Protein AF-0000000073469145 (afdb_homodimer)

Nearest PDB structures (foldseek):
  6bkv-assembly1_A  TM=9.580E-01  e=9.116E-11  Helicobacter pylori
  2puk-assembly2_G  TM=9.687E-01  e=1.347E-09  Spinacia oleracea
  2o7k-assembly1_A  TM=9.187E-01  e=6.540E-10  Staphylococcus aureus
  3tco-assembly3_C  TM=9.454E-01  e=8.505E-10  Saccharolobus solfataricus
  2voc-assembly1_B  TM=9.232E-01  e=1.261E-09  Bacillus subtilis subsp. subtilis str. 168

Sequence (204 aa):
MGSYISVLLPVLIMTKPVLYDFFATWCGPCRIQSPIVHDLAKKMEGLVDVQMVDVDEHGDLANKYSISVVPTLIIEKDGKVIQRLEGVTDAATLESLLKALIMGSYISVLLPVLIMTKPVLYDFFATWCGPCRIQSPIVHDLAKKMEGLVDVQMVDVDEHGDLANKYSISVVPTLIIEKDGKVIQRLEGVTDAATLESLLKALI

Secondary structure (DSSP, 8-state):
--------------PPPEEEEEE-TT-HHHHHHHHHHHHHHHHTTTT-EEEEEETTT-HHHHHHTT--SSSEEEEEETTEEEEEEES---HHHHHHHHHTT-/--------------PPPEEEEEE-TT-HHHHHHHHHHHHHHHHTTTT-EEEEEETTT-HHHHHHTT--SSSEEEEEETTEEEEEEES---HHHHHHHHHTT-

Solvent-accessible surface area (backbone atoms only — not comparable to full-atom values): 11770 Å² total; per-residue (Å²): 134,81,78,73,77,73,74,72,65,74,71,73,75,75,71,58,33,33,39,36,40,36,29,45,96,86,37,70,63,18,65,60,34,51,57,45,51,52,53,46,39,63,76,34,58,91,54,43,46,67,42,81,38,44,41,88,81,36,49,67,62,32,54,73,68,64,62,84,62,71,29,27,37,38,34,30,46,88,92,35,80,54,35,38,36,38,39,78,66,56,59,68,48,52,47,54,60,52,54,74,68,100,134,80,78,74,76,74,74,72,64,75,71,72,76,77,70,57,33,33,40,36,41,36,29,46,95,87,36,70,63,20,66,59,34,51,58,46,52,52,52,46,38,64,74,36,58,90,52,44,46,67,42,81,38,45,42,88,80,37,49,67,61,32,55,74,69,63,62,86,62,70,28,26,36,39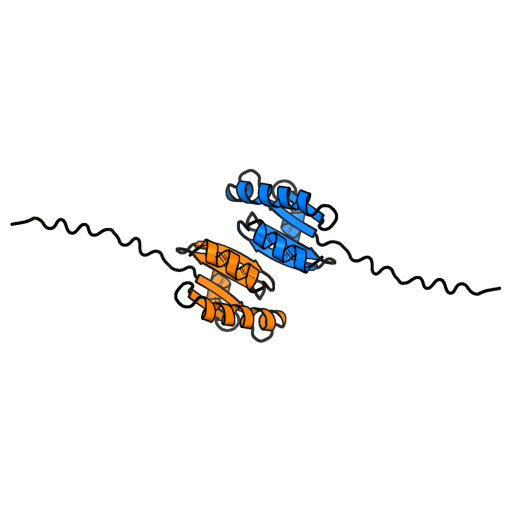,34,30,46,87,91,35,80,56,36,37,35,37,39,80,66,55,60,68,49,52,47,54,61,52,55,74,67,100

Radius of gyration: 21.44 Å; Cα contacts (8 Å, |Δi|>4): 309; chains: 2; bounding box: 91×56×54 Å

pLDDT: mean 90.75, std 16.78, range [40.28, 98.94]

Organism: Methanocorpusculum labreanum (strain ATCC 43576 / DSM 4855 / Z) (NCBI:txid410358)

Structure (mmCIF, N/CA/C/O backbone):
data_AF-0000000073469145-model_v1
#
loop_
_entity.id
_entity.type
_entity.pdbx_description
1 polymer 'Thioredoxin domain'
#
loop_
_atom_site.group_PDB
_atom_site.id
_atom_site.type_symbol
_atom_site.label_atom_id
_atom_site.label_alt_id
_atom_site.label_comp_id
_atom_site.label_asym_id
_atom_site.label_entity_id
_atom_site.label_seq_id
_atom_site.pdbx_PDB_ins_code
_atom_site.Cartn_x
_atom_site.Cartn_y
_atom_site.Cartn_z
_atom_site.occupancy
_atom_site.B_iso_or_equiv
_atom_site.auth_seq_id
_atom_site.auth_comp_id
_atom_site.auth_asym_id
_atom_site.auth_atom_id
_atom_site.pdbx_PDB_model_num
ATOM 1 N N . MET A 1 1 ? -48.781 33.969 5.512 1 43.09 1 MET A N 1
ATOM 2 C CA . MET A 1 1 ? -47.75 33.375 6.375 1 43.09 1 MET A CA 1
ATOM 3 C C . MET A 1 1 ? -47.094 32.219 5.699 1 43.09 1 MET A C 1
ATOM 5 O O . MET A 1 1 ? -47.688 31.141 5.551 1 43.09 1 MET A O 1
ATOM 9 N N . GLY A 1 2 ? -46.406 32.406 4.523 1 46.34 2 GLY A N 1
ATOM 10 C CA . GLY A 1 2 ? -45.75 31.391 3.689 1 46.34 2 GLY A CA 1
ATOM 11 C C . GLY A 1 2 ? -44.719 30.578 4.438 1 46.34 2 GLY A C 1
ATOM 12 O O . GLY A 1 2 ? -43.812 31.125 5.066 1 46.34 2 GLY A O 1
ATOM 13 N N . SER A 1 3 ? -45.094 29.422 4.98 1 46.81 3 SER A N 1
ATOM 14 C CA . SER A 1 3 ? -44.188 28.438 5.586 1 46.81 3 SER A CA 1
ATOM 15 C C . SER A 1 3 ? -43 28.172 4.703 1 46.81 3 SER A C 1
ATOM 17 O O . SER A 1 3 ? -43.125 27.75 3.557 1 46.81 3 SER A O 1
ATOM 19 N N . TYR A 1 4 ? -41.969 29.094 4.656 1 40.28 4 TYR A N 1
ATOM 20 C CA . TYR A 1 4 ? -40.656 28.75 4.082 1 40.28 4 TYR A CA 1
ATOM 21 C C . TYR A 1 4 ? -40.188 27.391 4.59 1 40.28 4 TYR A C 1
ATOM 23 O O . TYR A 1 4 ? -40.125 27.172 5.801 1 40.28 4 TYR A O 1
ATOM 31 N N . ILE A 1 5 ? -40.719 26.297 4.066 1 50.06 5 ILE A N 1
ATOM 32 C CA . ILE A 1 5 ? -40.094 25 4.289 1 50.06 5 ILE A CA 1
ATOM 33 C C . ILE A 1 5 ? -38.562 25.109 4.102 1 50.06 5 ILE A C 1
ATOM 35 O O . ILE A 1 5 ? -38.094 25.391 3 1 50.06 5 ILE A O 1
ATOM 39 N N . SER A 1 6 ? -37.844 25.766 4.961 1 48.34 6 SER A N 1
ATOM 40 C CA . SER A 1 6 ? -36.375 25.641 5.031 1 48.34 6 SER A CA 1
ATOM 41 C C . SER A 1 6 ? -35.938 24.188 4.898 1 48.34 6 SER A C 1
ATOM 43 O O . SER A 1 6 ? -36.219 23.359 5.777 1 48.34 6 SER A O 1
ATOM 45 N N . VAL A 1 7 ? -36.125 23.609 3.859 1 49.88 7 VAL A N 1
ATOM 46 C CA . VAL A 1 7 ? -35.469 22.312 3.604 1 49.88 7 VAL A CA 1
ATOM 47 C C . VAL A 1 7 ? -34 22.391 3.977 1 49.88 7 VAL A C 1
ATOM 49 O O . VAL A 1 7 ? -33.188 23 3.268 1 49.88 7 VAL A O 1
ATOM 52 N N . LEU A 1 8 ? -33.688 22.453 5.18 1 48.16 8 LEU A N 1
ATOM 53 C CA . LEU A 1 8 ? -32.312 22.172 5.648 1 48.16 8 LEU A CA 1
ATOM 54 C C . LEU A 1 8 ? -31.781 20.891 5.023 1 48.16 8 LEU A C 1
ATOM 56 O O . LEU A 1 8 ? -32.156 19.797 5.434 1 48.16 8 LEU A O 1
ATOM 60 N N . LEU A 1 9 ? -31.594 20.812 3.832 1 51 9 LEU A N 1
ATOM 61 C CA . LEU A 1 9 ? -30.859 19.656 3.357 1 51 9 LEU A CA 1
ATOM 62 C C . LEU A 1 9 ? -29.625 19.406 4.207 1 51 9 LEU A C 1
ATOM 64 O O . LEU A 1 9 ? -28.859 20.344 4.488 1 51 9 LEU A O 1
ATOM 68 N N . PRO A 1 10 ? -29.656 18.531 5.043 1 49.38 10 PRO A N 1
ATOM 69 C CA . PRO A 1 10 ? -28.422 18.203 5.758 1 49.38 10 PRO A CA 1
ATOM 70 C C . PRO A 1 10 ? -27.188 18.266 4.863 1 49.38 10 PRO A C 1
ATOM 72 O O . PRO A 1 10 ? -27.203 17.734 3.754 1 49.38 10 PRO A O 1
ATOM 75 N N . VAL A 1 11 ? -26.609 19.359 4.594 1 45.94 11 VAL A N 1
ATOM 76 C CA . VAL A 1 11 ? -25.312 19.422 3.918 1 45.94 11 VAL A CA 1
ATOM 77 C C . VAL A 1 11 ? -24.484 18.188 4.273 1 45.94 11 VAL A C 1
ATOM 79 O O . VAL A 1 11 ? -24.156 17.969 5.441 1 45.94 11 VAL A O 1
ATOM 82 N N . LEU A 1 12 ? -24.844 17.094 3.801 1 49.81 12 LEU A N 1
ATOM 83 C CA . LEU A 1 12 ? -23.938 15.953 3.947 1 49.81 12 LEU A CA 1
ATOM 84 C C . LEU A 1 12 ? -22.484 16.406 3.889 1 49.81 12 LEU A C 1
ATOM 86 O O . LEU A 1 12 ? -22 16.828 2.834 1 49.81 12 LEU A O 1
ATOM 90 N N . ILE A 1 13 ? -21.984 17.25 4.797 1 55.88 13 ILE A N 1
ATOM 91 C CA . ILE A 1 13 ? -20.609 17.688 4.93 1 55.88 13 ILE A CA 1
ATOM 92 C C . ILE A 1 13 ? -19.672 16.609 4.414 1 55.88 13 ILE A C 1
ATOM 94 O O . ILE A 1 13 ? -19.594 15.516 4.992 1 55.88 13 ILE A O 1
ATOM 98 N N . MET A 1 14 ? -19.531 16.516 3.09 1 65.44 14 MET A N 1
ATOM 99 C CA . MET A 1 14 ? -18.578 15.539 2.547 1 65.44 14 MET A CA 1
ATOM 100 C C . MET A 1 14 ? -17.188 15.766 3.115 1 65.44 14 MET A C 1
ATOM 102 O O . MET A 1 14 ? -16.609 16.844 2.957 1 65.44 14 MET A O 1
ATOM 106 N N . THR A 1 15 ? -16.703 15.055 4.074 1 88.06 15 THR A N 1
ATOM 107 C CA . THR A 1 15 ? -15.406 15.195 4.711 1 88.06 15 THR A CA 1
ATOM 108 C C . THR A 1 15 ? -14.281 14.875 3.723 1 88.06 15 THR A C 1
ATOM 110 O O . THR A 1 15 ? -14.477 14.086 2.793 1 88.06 15 THR A O 1
ATOM 113 N N . LYS A 1 16 ? -13.234 15.719 3.658 1 95.62 16 LYS A N 1
ATOM 114 C CA . LYS A 1 16 ? -12.031 15.516 2.854 1 95.62 16 LYS A CA 1
ATOM 115 C C . LYS A 1 16 ? -11.297 14.25 3.277 1 95.62 16 LYS A C 1
ATOM 117 O O . LYS A 1 16 ? -11.227 13.93 4.465 1 95.62 16 LYS A O 1
ATOM 122 N N . PRO A 1 17 ? -10.758 13.539 2.322 1 98 17 PRO A N 1
ATOM 123 C CA . PRO A 1 17 ? -9.812 12.508 2.742 1 98 17 PRO A CA 1
ATOM 124 C C . PRO A 1 17 ? -8.57 13.086 3.418 1 98 17 PRO A C 1
ATOM 126 O O . PRO A 1 17 ? -8.219 14.242 3.184 1 98 17 PRO A O 1
ATOM 129 N N . VAL A 1 18 ? -8.016 12.266 4.25 1 98.38 18 VAL A N 1
ATOM 130 C CA . VAL A 1 18 ? -6.766 12.641 4.91 1 98.38 18 VAL A CA 1
ATOM 131 C C . VAL A 1 18 ? -5.641 11.727 4.441 1 98.38 18 VAL A C 1
ATOM 133 O O . VAL A 1 18 ? -5.805 10.508 4.379 1 98.38 18 VAL A O 1
ATOM 136 N N . LEU A 1 19 ? -4.578 12.297 4.004 1 98.75 19 LEU A N 1
ATOM 137 C CA . LEU A 1 19 ? -3.354 11.57 3.684 1 98.75 19 LEU A CA 1
ATOM 138 C C . LEU A 1 19 ? -2.289 11.805 4.75 1 98.75 19 LEU A C 1
ATOM 140 O O . LEU A 1 19 ? -1.845 12.938 4.953 1 98.75 19 LEU A O 1
ATOM 144 N N . TYR A 1 20 ? -1.921 10.711 5.426 1 98.88 20 TYR A N 1
ATOM 145 C CA . TYR A 1 20 ? -0.806 10.75 6.367 1 98.88 20 TYR A CA 1
ATOM 146 C C . TYR A 1 20 ? 0.476 10.25 5.711 1 98.88 20 TYR A C 1
ATOM 148 O O . TYR A 1 20 ? 0.474 9.211 5.039 1 9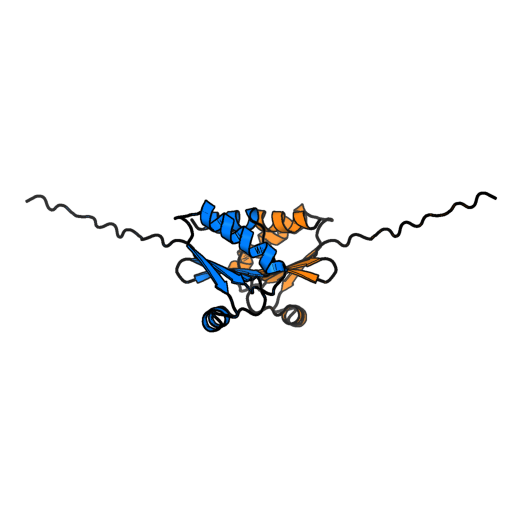8.88 20 TYR A O 1
ATOM 156 N N . ASP A 1 21 ? 1.472 11.008 5.871 1 98.88 21 ASP A N 1
ATOM 157 C CA . ASP A 1 21 ? 2.82 10.539 5.574 1 98.88 21 ASP A CA 1
ATOM 158 C C . ASP A 1 21 ? 3.611 10.281 6.855 1 98.88 21 ASP A C 1
ATOM 160 O O . ASP A 1 21 ? 4.074 11.227 7.5 1 98.88 21 ASP A O 1
ATOM 164 N N . PHE A 1 22 ? 3.732 9.055 7.234 1 98.94 22 PHE A N 1
ATOM 165 C CA . PHE A 1 22 ? 4.594 8.68 8.352 1 98.94 22 PHE A CA 1
ATOM 166 C C . PHE A 1 22 ? 6.039 8.531 7.891 1 98.94 22 PHE A C 1
ATOM 168 O O . PHE A 1 22 ? 6.348 7.668 7.066 1 98.94 22 PHE A O 1
ATOM 175 N N . PHE A 1 23 ? 6.883 9.367 8.43 1 98.88 23 PHE A N 1
ATOM 176 C CA . PHE A 1 23 ? 8.266 9.406 7.973 1 98.88 23 PHE A CA 1
ATOM 177 C C . PHE A 1 23 ? 9.219 9.562 9.148 1 98.88 23 PHE A C 1
ATOM 179 O O . PHE A 1 23 ? 8.781 9.734 10.289 1 98.88 23 PHE A O 1
ATOM 186 N N . ALA A 1 24 ? 10.445 9.367 8.836 1 98.81 24 ALA A N 1
ATOM 187 C CA . ALA A 1 24 ? 11.555 9.734 9.711 1 98.81 24 ALA A CA 1
ATOM 188 C C . ALA A 1 24 ? 12.609 10.539 8.953 1 98.81 24 ALA A C 1
ATOM 190 O O . ALA A 1 24 ? 12.844 10.305 7.766 1 98.81 24 ALA A O 1
ATOM 191 N N . THR A 1 25 ? 13.297 11.445 9.648 1 97.75 25 THR A N 1
ATOM 192 C CA . THR A 1 25 ? 14.258 12.32 8.984 1 97.75 25 THR A CA 1
ATOM 193 C C . THR A 1 25 ? 15.523 11.555 8.617 1 97.75 25 THR A C 1
ATOM 195 O O . THR A 1 25 ? 16.297 12 7.766 1 97.75 25 THR A O 1
ATOM 198 N N . TRP A 1 26 ? 15.781 10.375 9.266 1 97.75 26 TRP A N 1
ATOM 199 C CA . TRP A 1 26 ? 16.984 9.578 9.055 1 97.75 26 TRP A CA 1
ATOM 200 C C . TRP A 1 26 ? 16.734 8.461 8.039 1 97.75 26 TRP A C 1
ATOM 202 O O . TRP A 1 26 ? 17.562 7.57 7.871 1 97.75 26 TRP A O 1
ATOM 212 N N . CYS A 1 27 ? 15.664 8.516 7.5 1 97.62 27 CYS A N 1
ATOM 213 C CA . CYS A 1 27 ? 15.273 7.453 6.578 1 97.62 27 CYS A CA 1
ATOM 214 C C . CYS A 1 27 ? 15.461 7.895 5.133 1 97.62 27 CYS A C 1
ATOM 216 O O . CYS A 1 27 ? 14.836 8.859 4.688 1 97.62 27 CYS A O 1
ATOM 218 N N . GLY A 1 28 ? 16.281 7.234 4.324 1 97.56 28 GLY A N 1
ATOM 219 C CA . GLY A 1 28 ? 16.578 7.559 2.936 1 97.56 28 GLY A CA 1
ATOM 220 C C . GLY A 1 28 ? 15.336 7.602 2.057 1 97.56 28 GLY A C 1
ATOM 221 O O . GLY A 1 28 ? 15.039 8.633 1.444 1 97.56 28 GLY A O 1
ATOM 222 N N . PRO A 1 29 ? 14.641 6.469 1.956 1 98.19 29 PRO A N 1
ATOM 223 C CA . PRO A 1 29 ? 13.422 6.469 1.143 1 98.19 29 PRO A CA 1
ATOM 224 C C . PRO A 1 29 ? 12.422 7.543 1.573 1 98.19 29 PRO A C 1
ATOM 226 O O . PRO A 1 29 ? 11.695 8.086 0.738 1 98.19 29 PRO A O 1
ATOM 229 N N . CYS A 1 30 ? 12.359 7.891 2.828 1 98.69 30 CYS A N 1
ATOM 230 C CA . CYS A 1 30 ? 11.477 8.961 3.289 1 98.69 30 CYS A CA 1
ATOM 231 C C . CYS A 1 30 ? 11.859 10.289 2.648 1 98.69 30 CYS A C 1
ATOM 233 O O . CYS A 1 30 ? 10.984 11.125 2.381 1 98.69 30 CYS A O 1
ATOM 235 N N . ARG A 1 31 ? 13.047 10.43 2.467 1 98.31 31 ARG A N 1
ATOM 236 C CA . ARG A 1 31 ? 13.492 11.672 1.842 1 98.31 31 ARG A CA 1
ATOM 237 C C . ARG A 1 31 ? 13.047 11.742 0.387 1 98.31 31 ARG A C 1
ATOM 239 O O . ARG A 1 31 ? 13.031 12.82 -0.208 1 98.31 31 ARG A O 1
ATOM 246 N N . ILE A 1 32 ? 12.766 10.648 -0.245 1 98.19 32 ILE A N 1
ATOM 247 C CA . ILE A 1 32 ? 12.188 10.586 -1.583 1 98.19 32 ILE A CA 1
ATOM 248 C C . ILE A 1 32 ? 10.68 10.805 -1.501 1 98.19 32 ILE A C 1
ATOM 250 O O . ILE A 1 32 ? 10.125 11.625 -2.234 1 98.19 32 ILE A O 1
ATOM 254 N N . GLN A 1 33 ? 10.031 10.148 -0.554 1 98.69 33 GLN A N 1
ATOM 255 C CA . GLN A 1 33 ? 8.578 10.141 -0.432 1 98.69 33 GLN A CA 1
ATOM 256 C C . GLN A 1 33 ? 8.055 11.5 0.015 1 98.69 33 GLN A C 1
ATOM 258 O O . GLN A 1 33 ? 7.082 12.016 -0.543 1 98.69 33 GLN A O 1
ATOM 263 N N . SER A 1 34 ? 8.695 12.141 0.997 1 98.69 34 SER A N 1
ATOM 264 C CA . SER A 1 34 ? 8.141 13.328 1.646 1 98.69 34 SER A CA 1
ATOM 265 C C . SER A 1 34 ? 7.992 14.477 0.657 1 98.69 34 SER A C 1
ATOM 267 O O . SER A 1 34 ? 6.965 15.156 0.641 1 98.69 34 SER A O 1
ATOM 269 N N . PRO A 1 35 ? 8.969 14.719 -0.232 1 98.69 35 PRO A N 1
ATOM 270 C CA . PRO A 1 35 ? 8.758 15.789 -1.217 1 98.69 35 PRO A CA 1
ATOM 271 C C . PRO A 1 35 ? 7.59 15.5 -2.156 1 98.69 35 PRO A C 1
ATOM 273 O O . PRO A 1 35 ? 6.887 16.422 -2.568 1 98.69 35 PRO A O 1
ATOM 276 N N . ILE A 1 36 ? 7.391 14.266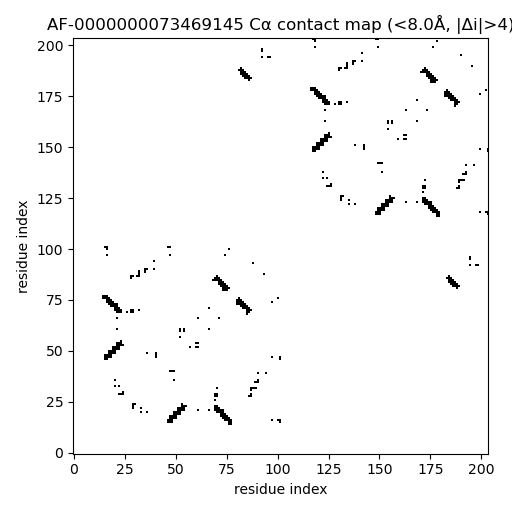 -2.51 1 98.56 36 ILE A N 1
ATOM 277 C CA . ILE A 1 36 ? 6.266 13.883 -3.355 1 98.56 36 ILE A CA 1
ATOM 278 C C . ILE A 1 36 ? 4.953 14.258 -2.67 1 98.56 36 ILE A C 1
ATOM 280 O O . ILE A 1 36 ? 4.066 14.844 -3.291 1 98.56 36 ILE A O 1
ATOM 284 N N . VAL A 1 37 ? 4.852 13.961 -1.389 1 98.75 37 VAL A N 1
ATOM 285 C CA . VAL A 1 37 ? 3.646 14.219 -0.612 1 98.75 37 VAL A CA 1
ATOM 286 C C . VAL A 1 37 ? 3.467 15.727 -0.429 1 98.75 37 VAL A C 1
ATOM 288 O O . VAL A 1 37 ? 2.348 16.234 -0.511 1 98.75 37 VAL A O 1
ATOM 291 N N . HIS A 1 38 ? 4.602 16.391 -0.22 1 98.12 38 HIS A N 1
ATOM 292 C CA . HIS A 1 38 ? 4.547 17.844 -0.083 1 98.12 38 HIS A CA 1
ATOM 293 C C . HIS A 1 38 ? 4.012 18.5 -1.352 1 98.12 38 HIS A C 1
ATOM 295 O O . HIS A 1 38 ? 3.141 19.375 -1.286 1 98.12 38 HIS A O 1
ATOM 301 N N . ASP A 1 39 ? 4.48 18.094 -2.465 1 98.38 39 ASP A N 1
ATOM 302 C CA . ASP A 1 39 ? 4.027 18.641 -3.74 1 98.38 39 ASP A CA 1
ATOM 303 C C . ASP A 1 39 ? 2.553 18.328 -3.979 1 98.38 39 ASP A C 1
ATOM 305 O O . ASP A 1 39 ? 1.809 19.172 -4.477 1 98.38 39 ASP A O 1
ATOM 309 N N . LEU A 1 40 ? 2.168 17.156 -3.586 1 97.75 40 LEU A N 1
ATOM 310 C CA . LEU A 1 40 ? 0.773 16.75 -3.73 1 97.75 40 LEU A CA 1
ATOM 311 C C . LEU A 1 40 ? -0.131 17.594 -2.832 1 97.75 40 LEU A C 1
ATOM 313 O O . LEU A 1 40 ? -1.251 17.922 -3.217 1 97.75 40 LEU A O 1
ATOM 317 N N . ALA A 1 41 ? 0.334 17.922 -1.64 1 97.44 41 ALA A N 1
ATOM 318 C CA . ALA A 1 41 ? -0.415 18.766 -0.708 1 97.44 41 ALA A CA 1
ATOM 319 C C . ALA A 1 41 ? -0.754 20.125 -1.338 1 97.44 41 ALA A C 1
ATOM 321 O O . ALA A 1 41 ? -1.883 20.594 -1.218 1 97.44 41 ALA A O 1
ATOM 322 N N . LYS A 1 42 ? 0.226 20.625 -2.023 1 97.88 42 LYS A N 1
ATOM 323 C CA . LYS A 1 42 ? 0.018 21.906 -2.697 1 97.88 42 LYS A CA 1
ATOM 324 C C . LYS A 1 42 ? -0.968 21.766 -3.854 1 97.88 42 LYS A C 1
ATOM 326 O O . LYS A 1 42 ? -1.896 22.562 -3.986 1 97.88 42 LYS A O 1
ATOM 331 N N . LYS A 1 43 ? -0.838 20.781 -4.582 1 97.38 43 LYS A N 1
ATOM 332 C CA . LYS A 1 43 ? -1.644 20.547 -5.777 1 97.38 43 LYS A CA 1
ATOM 333 C C . LYS A 1 43 ? -3.102 20.281 -5.414 1 97.38 43 LYS A C 1
ATOM 335 O O . LYS A 1 43 ? -4.012 20.641 -6.16 1 97.38 43 LYS A O 1
ATOM 340 N N . MET A 1 44 ? -3.293 19.672 -4.285 1 97.19 44 MET A N 1
ATOM 341 C CA . MET A 1 44 ? -4.641 19.234 -3.924 1 97.19 44 MET A CA 1
ATOM 342 C C . MET A 1 44 ? -5.164 20.016 -2.725 1 97.19 44 MET A C 1
ATOM 344 O O . MET A 1 44 ? -5.984 19.516 -1.958 1 97.19 44 MET A O 1
ATOM 348 N N . GLU A 1 45 ? -4.594 21.188 -2.594 1 96.31 45 GLU A N 1
ATOM 349 C CA . GLU A 1 45 ? -5.012 22.062 -1.499 1 96.31 45 GLU A CA 1
ATOM 350 C C . GLU A 1 45 ? -6.527 22.25 -1.494 1 96.31 45 GLU A C 1
ATOM 352 O O . GLU A 1 45 ? -7.133 22.484 -2.541 1 96.31 45 GLU A O 1
ATOM 357 N N . GLY A 1 46 ? -7.086 22.016 -0.343 1 96.38 46 GLY A N 1
ATOM 358 C CA . GLY A 1 46 ? -8.523 22.203 -0.211 1 96.38 46 GLY A CA 1
ATOM 359 C C . GLY A 1 46 ? -9.32 20.953 -0.51 1 96.38 46 GLY A C 1
ATOM 360 O O . GLY A 1 46 ? -10.5 20.859 -0.166 1 96.38 46 GLY A O 1
ATOM 361 N N . LEU A 1 47 ? -8.75 20 -1.118 1 96.94 47 LEU A N 1
ATOM 362 C CA . LEU A 1 47 ? -9.438 18.781 -1.521 1 96.94 47 LEU A CA 1
ATOM 363 C C . LEU A 1 47 ? -9.023 17.609 -0.641 1 96.94 47 LEU A C 1
ATOM 365 O O . LEU A 1 47 ? -9.82 16.703 -0.392 1 96.94 47 LEU A O 1
ATOM 369 N N . VAL A 1 48 ? -7.773 17.656 -0.176 1 97.88 48 VAL A N 1
ATOM 370 C CA . VAL A 1 48 ? -7.188 16.609 0.654 1 97.88 48 VAL A CA 1
ATOM 371 C C . VAL A 1 48 ? -6.461 17.234 1.842 1 97.88 48 VAL A C 1
ATOM 373 O O . VAL A 1 48 ? -5.762 18.25 1.69 1 97.88 48 VAL A O 1
ATOM 376 N N . ASP A 1 49 ? -6.691 16.688 3 1 97.88 49 ASP A N 1
ATOM 377 C CA . ASP A 1 49 ? -5.883 17.078 4.152 1 97.88 49 ASP A CA 1
ATOM 378 C C . ASP A 1 49 ? -4.621 16.219 4.246 1 97.88 49 ASP A C 1
ATOM 380 O O . ASP A 1 49 ? -4.707 15 4.383 1 97.88 49 ASP A O 1
ATOM 384 N N . VAL A 1 50 ? -3.5 16.875 4.129 1 98.56 50 VAL A N 1
ATOM 385 C CA . VAL A 1 50 ? -2.236 16.141 4.176 1 98.56 50 VAL A CA 1
ATOM 386 C C . VAL A 1 50 ? -1.554 16.375 5.523 1 98.56 50 VAL A C 1
ATOM 388 O O . VAL A 1 50 ? -1.411 17.516 5.961 1 98.56 50 VAL A O 1
ATOM 391 N N . GLN A 1 51 ? -1.177 15.297 6.176 1 98.44 51 GLN A N 1
ATOM 392 C CA . GLN A 1 51 ? -0.504 15.352 7.469 1 98.44 51 GLN A CA 1
ATOM 393 C C . GLN A 1 51 ? 0.844 14.641 7.418 1 98.44 51 GLN A C 1
ATOM 395 O O . GLN A 1 51 ? 0.909 13.438 7.125 1 98.44 51 GLN A O 1
ATOM 400 N N . MET A 1 52 ? 1.815 15.414 7.625 1 98.56 52 MET A N 1
ATOM 401 C CA . MET A 1 52 ? 3.154 14.844 7.762 1 98.56 52 MET A CA 1
ATOM 402 C C . MET A 1 52 ? 3.43 14.438 9.203 1 98.56 52 MET A C 1
ATOM 404 O O . MET A 1 52 ? 3.324 15.266 10.117 1 98.56 52 MET A O 1
ATOM 408 N N . VAL A 1 53 ? 3.797 13.211 9.43 1 98.81 53 VAL A N 1
ATOM 409 C CA . VAL A 1 53 ? 3.934 12.711 10.797 1 98.81 53 VAL A CA 1
ATOM 410 C C . VAL A 1 53 ? 5.324 12.109 10.992 1 98.81 53 VAL A C 1
ATOM 412 O O . VAL A 1 53 ? 5.582 10.984 10.562 1 98.81 53 VAL A O 1
ATOM 415 N N . ASP A 1 54 ? 6.164 12.844 11.68 1 98.81 54 ASP A N 1
ATOM 416 C CA . ASP A 1 54 ? 7.453 12.305 12.102 1 98.81 54 ASP A CA 1
ATOM 417 C C . ASP A 1 54 ? 7.285 11.289 13.227 1 98.81 54 ASP A C 1
ATOM 419 O O . ASP A 1 54 ? 6.859 11.641 14.328 1 98.81 54 ASP A O 1
ATOM 423 N N . VAL A 1 55 ? 7.645 10.016 12.906 1 98.69 55 VAL A N 1
ATOM 424 C CA . VAL A 1 55 ? 7.344 8.938 13.844 1 98.69 55 VAL A CA 1
ATOM 425 C C . VAL A 1 55 ? 8.195 9.086 15.102 1 98.69 55 VAL A C 1
ATOM 427 O O . VAL A 1 55 ? 7.844 8.57 16.156 1 98.69 55 VAL A O 1
ATOM 430 N N . ASP A 1 56 ? 9.344 9.766 15.008 1 98.5 56 ASP A N 1
ATOM 431 C CA . ASP A 1 56 ? 10.195 10.008 16.172 1 98.5 56 ASP A CA 1
ATOM 432 C C . ASP A 1 56 ? 9.586 11.062 17.078 1 98.5 56 ASP A C 1
ATOM 434 O O . ASP A 1 56 ? 9.844 11.07 18.297 1 98.5 56 ASP A O 1
ATOM 438 N N . GLU A 1 57 ? 8.75 11.969 16.531 1 98.56 57 GLU A N 1
ATOM 439 C CA . GLU A 1 57 ? 8.156 13.062 17.281 1 98.56 57 GLU A CA 1
ATOM 440 C C . GLU A 1 57 ? 6.734 12.734 17.719 1 98.56 57 GLU A C 1
ATOM 442 O O . GLU A 1 57 ? 6.238 13.281 18.703 1 98.56 57 GLU A O 1
ATOM 447 N N . HIS A 1 58 ? 6.098 11.875 16.953 1 98.44 58 HIS A N 1
ATOM 448 C CA . HIS A 1 58 ? 4.695 11.547 17.188 1 98.44 58 HIS A CA 1
ATOM 449 C C . HIS A 1 58 ? 4.496 10.039 17.312 1 98.44 58 HIS A C 1
ATOM 451 O O . HIS A 1 58 ? 3.676 9.461 16.594 1 98.44 58 HIS A O 1
ATOM 457 N N . GLY A 1 59 ? 5.207 9.445 18.266 1 97.88 59 GLY A N 1
ATOM 458 C CA . GLY A 1 59 ? 5.156 8.008 18.5 1 97.88 59 GLY A CA 1
ATOM 459 C C . GLY A 1 59 ? 3.76 7.508 18.828 1 97.88 59 GLY A C 1
ATOM 460 O O . GLY A 1 59 ? 3.395 6.395 18.438 1 97.88 59 GLY A O 1
ATOM 461 N N . ASP A 1 60 ? 2.986 8.328 19.484 1 98.25 60 ASP A N 1
ATOM 462 C CA . ASP A 1 60 ? 1.623 7.953 19.844 1 98.25 60 ASP A CA 1
ATOM 463 C C . ASP A 1 60 ? 0.759 7.754 18.609 1 98.25 60 ASP A C 1
ATOM 465 O O . ASP A 1 60 ? 0.054 6.75 18.484 1 98.25 60 ASP A O 1
ATOM 469 N N . LEU A 1 61 ? 0.826 8.688 17.656 1 97.94 61 LEU A N 1
ATOM 470 C CA . LEU A 1 61 ? 0.062 8.578 16.406 1 97.94 61 LEU A CA 1
ATOM 471 C C . LEU A 1 61 ? 0.571 7.422 15.562 1 97.94 61 LEU A C 1
ATOM 473 O O . LEU A 1 61 ? -0.22 6.695 14.953 1 97.94 61 LEU A O 1
ATOM 477 N N . ALA A 1 62 ? 1.862 7.215 15.531 1 98.5 62 ALA A N 1
ATOM 478 C CA . ALA A 1 62 ? 2.443 6.086 14.805 1 98.5 62 ALA A CA 1
ATOM 479 C C . ALA A 1 62 ? 1.934 4.758 15.359 1 98.5 62 ALA A C 1
ATOM 481 O O . ALA A 1 62 ? 1.607 3.846 14.602 1 98.5 62 ALA A O 1
ATOM 482 N N . ASN A 1 63 ? 1.871 4.68 16.656 1 98.38 63 ASN A N 1
ATOM 483 C CA . ASN A 1 63 ? 1.366 3.473 17.297 1 98.38 63 ASN A CA 1
ATOM 484 C C . ASN A 1 63 ? -0.112 3.25 16.984 1 98.38 63 ASN A C 1
ATOM 486 O O . ASN A 1 63 ? -0.536 2.121 16.734 1 98.38 63 ASN A O 1
ATOM 490 N N . LYS A 1 64 ? -0.841 4.391 17 1 97.88 64 LYS A N 1
ATOM 491 C CA . LYS A 1 64 ? -2.27 4.316 16.703 1 97.88 64 LYS A CA 1
ATOM 492 C C . LYS A 1 64 ? -2.516 3.674 15.344 1 97.88 64 LYS A C 1
ATOM 494 O O . LYS A 1 64 ? -3.451 2.887 15.188 1 97.88 64 LYS A O 1
ATOM 499 N N . TYR A 1 65 ? -1.657 3.939 14.422 1 97.94 65 TYR A N 1
ATOM 500 C CA . TYR A 1 65 ? -1.828 3.426 13.07 1 97.94 65 TYR A CA 1
ATOM 501 C C . TYR A 1 65 ? -0.971 2.188 12.844 1 97.94 65 TYR A C 1
ATOM 503 O O . TYR A 1 65 ? -0.867 1.693 11.719 1 97.94 65 TYR A O 1
ATOM 511 N N . SER A 1 66 ? -0.247 1.705 13.867 1 97.69 66 SER A N 1
ATOM 512 C CA . SER A 1 66 ? 0.562 0.492 13.82 1 97.69 66 SER A CA 1
ATOM 513 C C . SER A 1 66 ? 1.643 0.594 12.75 1 97.69 66 SER A C 1
ATOM 515 O O . SER A 1 66 ? 1.826 -0.33 11.953 1 97.69 66 SER A O 1
ATOM 517 N N . ILE A 1 67 ? 2.355 1.708 12.836 1 98.31 67 ILE A N 1
ATOM 518 C CA . ILE A 1 67 ? 3.443 1.932 11.883 1 98.31 67 ILE A CA 1
ATOM 519 C C . ILE A 1 67 ? 4.672 1.137 12.32 1 98.31 67 ILE A C 1
ATOM 521 O O . ILE A 1 67 ? 5.18 1.315 13.43 1 98.31 67 ILE A O 1
ATOM 525 N N . SER A 1 68 ? 5.102 0.293 11.461 1 95.94 68 SER A N 1
ATOM 526 C CA . SER A 1 68 ? 6.289 -0.495 11.781 1 95.94 68 SER A CA 1
ATOM 527 C C . SER A 1 68 ? 7.395 -0.268 10.758 1 95.94 68 SER A C 1
ATOM 529 O O . SER A 1 68 ? 8.539 -0.671 10.977 1 95.94 68 SER A O 1
ATOM 531 N N . VAL A 1 69 ? 7.078 0.342 9.68 1 96.88 69 VAL A N 1
ATOM 532 C CA . VAL A 1 69 ? 8.039 0.676 8.625 1 96.88 69 VAL A CA 1
ATOM 533 C C . VAL A 1 69 ? 7.734 2.068 8.078 1 96.88 69 VAL A C 1
ATOM 535 O O . VAL A 1 69 ? 6.586 2.514 8.094 1 96.88 69 VAL A O 1
ATOM 538 N N . VAL A 1 70 ? 8.789 2.746 7.699 1 98.44 70 VAL A N 1
ATOM 539 C CA . VAL A 1 70 ? 8.609 4.027 7.027 1 98.44 70 VAL A CA 1
ATOM 540 C C . VAL A 1 70 ? 9.406 4.047 5.723 1 98.44 70 VAL A C 1
ATOM 542 O O . VAL A 1 70 ? 10.461 3.414 5.621 1 98.44 70 VAL A O 1
ATOM 545 N N . PRO A 1 71 ? 8.914 4.812 4.727 1 98.81 71 PRO A N 1
ATOM 546 C CA . PRO A 1 71 ? 7.66 5.574 4.738 1 98.81 71 PRO A CA 1
ATOM 547 C C . PRO A 1 71 ? 6.422 4.684 4.684 1 98.81 71 PRO A C 1
ATOM 549 O O . PRO A 1 71 ? 6.441 3.637 4.031 1 98.81 71 PRO A O 1
ATOM 552 N N . THR A 1 72 ? 5.43 4.934 5.379 1 98.88 72 THR A N 1
ATOM 553 C CA . THR A 1 72 ? 4.074 4.41 5.254 1 98.88 72 THR A CA 1
ATOM 554 C C . THR A 1 72 ? 3.07 5.543 5.062 1 98.88 72 THR A C 1
ATOM 556 O O . THR A 1 72 ? 3.084 6.523 5.812 1 98.88 72 THR A O 1
ATOM 559 N N . LEU A 1 73 ? 2.309 5.43 4.047 1 98.94 73 LEU A N 1
ATOM 560 C CA . LEU A 1 73 ? 1.21 6.355 3.795 1 98.94 73 LEU A CA 1
ATOM 561 C C . LEU A 1 73 ? -0.126 5.73 4.184 1 98.94 73 LEU A C 1
ATOM 563 O O . LEU A 1 73 ? -0.375 4.555 3.896 1 98.94 73 LEU A O 1
ATOM 567 N N . ILE A 1 74 ? -0.905 6.527 4.859 1 98.81 74 ILE A N 1
ATOM 568 C CA . ILE A 1 74 ? -2.266 6.121 5.195 1 98.81 74 ILE A CA 1
ATOM 569 C C . ILE A 1 74 ? -3.264 7.09 4.57 1 98.81 74 ILE A C 1
ATOM 571 O O . ILE A 1 74 ? -3.109 8.312 4.688 1 98.81 74 ILE A O 1
ATOM 575 N N . ILE A 1 75 ? -4.176 6.559 3.84 1 98.62 75 ILE A N 1
ATOM 576 C CA . ILE A 1 75 ? -5.309 7.344 3.357 1 98.62 75 ILE A CA 1
ATOM 577 C C . ILE A 1 75 ? -6.559 7 4.164 1 98.62 75 ILE A C 1
ATOM 579 O O . ILE A 1 75 ? -6.973 5.84 4.211 1 98.62 75 ILE A O 1
ATOM 583 N N . GLU A 1 76 ? -7.113 8.039 4.762 1 98.06 76 GLU A N 1
ATOM 584 C CA . GLU A 1 76 ? -8.305 7.906 5.594 1 98.06 76 GLU A CA 1
ATOM 585 C C . GLU A 1 76 ? -9.461 8.727 5.035 1 98.06 76 GLU A C 1
ATOM 587 O O . GLU A 1 76 ? -9.258 9.828 4.527 1 98.06 76 GLU A O 1
ATOM 592 N N . LYS A 1 77 ? -10.609 8.164 5.113 1 97 77 LYS A N 1
ATOM 593 C CA . LYS A 1 77 ? -11.844 8.852 4.754 1 97 77 LYS A CA 1
ATOM 594 C C . LYS A 1 77 ? -12.953 8.547 5.75 1 97 77 LYS A C 1
ATOM 596 O O . LYS A 1 77 ? -13.211 7.379 6.059 1 97 77 LYS A O 1
ATOM 601 N N . ASP A 1 78 ? -13.5 9.602 6.297 1 94.69 78 ASP A N 1
ATOM 602 C CA . ASP A 1 78 ? -14.625 9.469 7.215 1 94.69 78 ASP A CA 1
ATOM 603 C C . ASP A 1 78 ? -14.266 8.578 8.398 1 94.69 78 ASP A C 1
ATOM 605 O O . ASP A 1 78 ? -15.039 7.691 8.773 1 94.69 78 ASP A O 1
ATOM 609 N N . GLY A 1 79 ? -13.016 8.742 8.82 1 92.62 79 GLY A N 1
ATOM 610 C CA . GLY A 1 79 ? -12.562 8.078 10.031 1 92.62 79 GLY A CA 1
ATOM 611 C C . GLY A 1 79 ? -12.141 6.645 9.797 1 92.62 79 GLY A C 1
ATOM 612 O O . GLY A 1 79 ? -11.781 5.934 10.742 1 92.62 79 GLY A O 1
ATOM 613 N N . LYS A 1 80 ? -12.164 6.238 8.508 1 95.06 80 LYS A N 1
ATOM 614 C CA . LYS A 1 80 ? -11.789 4.867 8.18 1 95.06 80 LYS A CA 1
ATOM 615 C C . LYS A 1 80 ? -10.555 4.832 7.285 1 95.06 80 LYS A C 1
ATOM 617 O O . LYS A 1 80 ? -10.43 5.637 6.359 1 95.06 80 LYS A O 1
ATOM 622 N N . VAL A 1 81 ? -9.68 3.9 7.633 1 97.44 81 VAL A N 1
ATOM 623 C CA . VAL A 1 81 ? -8.523 3.697 6.77 1 97.44 81 VAL A CA 1
ATOM 624 C C . VAL A 1 81 ? -8.961 3.02 5.473 1 97.44 81 VAL A C 1
ATOM 626 O O . VAL A 1 81 ? -9.523 1.924 5.496 1 97.44 81 VAL A O 1
ATOM 629 N N . ILE A 1 82 ? -8.641 3.705 4.379 1 96.56 82 ILE A N 1
ATOM 630 C CA . ILE A 1 82 ? -9.016 3.217 3.057 1 96.56 82 ILE A CA 1
ATOM 631 C C . ILE A 1 82 ? -7.844 2.447 2.441 1 96.56 82 ILE A C 1
ATOM 633 O O . ILE A 1 82 ? -8.047 1.431 1.773 1 96.56 82 ILE A O 1
ATOM 637 N N . GLN A 1 83 ? -6.672 3.035 2.67 1 98.25 83 GLN A N 1
ATOM 638 C CA . GLN A 1 83 ? -5.469 2.486 2.053 1 98.25 83 GLN A CA 1
ATOM 639 C C . GLN A 1 83 ? -4.258 2.65 2.967 1 98.25 83 GLN A C 1
ATOM 641 O O . GLN A 1 83 ? -4.086 3.695 3.598 1 98.25 83 GLN A O 1
ATOM 646 N N . ARG A 1 84 ? -3.457 1.656 3 1 98.56 84 ARG A N 1
ATOM 647 C CA . ARG A 1 84 ? -2.105 1.695 3.547 1 98.56 84 ARG A CA 1
ATOM 648 C C . ARG A 1 84 ? -1.075 1.305 2.492 1 98.56 84 ARG A C 1
ATOM 650 O O . ARG A 1 84 ? -1.24 0.3 1.798 1 98.56 84 ARG A O 1
ATOM 657 N N . LEU A 1 85 ? -0.127 2.168 2.35 1 98.62 85 LEU A N 1
ATOM 658 C CA . LEU A 1 85 ? 0.948 1.97 1.384 1 98.62 85 LEU A CA 1
ATOM 659 C C . LEU A 1 85 ? 2.309 1.993 2.072 1 98.62 85 LEU A C 1
ATOM 661 O O . LEU A 1 85 ? 2.713 3.02 2.623 1 98.62 85 LEU A O 1
ATOM 665 N N . GLU A 1 86 ? 3.004 0.871 2.078 1 98.38 86 GLU A N 1
ATOM 666 C CA . GLU A 1 86 ? 4.367 0.809 2.592 1 98.38 86 GLU A CA 1
ATOM 667 C C . GLU A 1 86 ? 5.383 0.75 1.455 1 98.38 86 GLU A C 1
ATOM 669 O O . GLU A 1 86 ? 5.285 -0.103 0.57 1 98.38 86 GLU A O 1
ATOM 674 N N . GLY A 1 87 ? 6.32 1.642 1.497 1 97.25 87 GLY A N 1
ATOM 675 C CA . GLY A 1 87 ? 7.262 1.854 0.409 1 97.25 87 GLY A CA 1
ATOM 676 C C . GLY A 1 87 ? 7.051 3.172 -0.314 1 97.25 87 GLY A C 1
ATOM 677 O O . GLY A 1 87 ? 6.027 3.832 -0.124 1 97.25 87 GLY A O 1
ATOM 678 N N . VAL A 1 88 ? 8.016 3.578 -1.114 1 97.75 88 VAL A N 1
ATOM 679 C CA . VAL A 1 88 ? 7.883 4.84 -1.839 1 97.75 88 VAL A CA 1
ATOM 680 C C . VAL A 1 88 ? 6.812 4.707 -2.92 1 97.75 88 VAL A C 1
ATOM 682 O O . VAL A 1 88 ? 6.848 3.773 -3.725 1 97.75 88 VAL A O 1
ATOM 685 N N . THR A 1 89 ? 5.852 5.57 -2.855 1 97.81 89 THR A N 1
ATOM 686 C CA . THR A 1 89 ? 4.781 5.641 -3.842 1 97.81 89 THR A CA 1
ATOM 687 C C . THR A 1 89 ? 4.879 6.926 -4.656 1 97.81 89 THR A C 1
ATOM 689 O O . THR A 1 89 ? 4.965 8.016 -4.094 1 97.81 89 THR A O 1
ATOM 692 N N . ASP A 1 90 ? 4.793 6.793 -5.918 1 96.31 90 ASP A N 1
ATOM 693 C CA . ASP A 1 90 ? 5.004 7.973 -6.754 1 96.31 90 ASP A CA 1
ATOM 694 C C . ASP A 1 90 ? 3.76 8.852 -6.781 1 96.31 90 ASP A C 1
ATOM 696 O O . ASP A 1 90 ? 2.693 8.445 -6.316 1 96.31 90 ASP A O 1
ATOM 700 N N . ALA A 1 91 ? 3.959 10.031 -7.32 1 96.38 91 ALA A N 1
ATOM 701 C CA . ALA A 1 91 ? 2.924 11.062 -7.285 1 96.38 91 ALA A CA 1
ATOM 702 C C . ALA A 1 91 ? 1.691 10.633 -8.07 1 96.38 91 ALA A C 1
ATOM 704 O O . ALA A 1 91 ? 0.559 10.82 -7.621 1 96.38 91 ALA A O 1
ATOM 705 N N . ALA A 1 92 ? 1.879 10.078 -9.188 1 94.19 92 ALA A N 1
ATOM 706 C CA . ALA A 1 92 ? 0.766 9.703 -10.062 1 94.19 92 ALA A CA 1
ATOM 707 C C . ALA A 1 92 ? -0.132 8.672 -9.391 1 94.19 92 ALA A C 1
ATOM 709 O O . ALA A 1 92 ? -1.359 8.773 -9.445 1 94.19 92 ALA A O 1
ATOM 710 N N . THR A 1 93 ? 0.489 7.684 -8.82 1 95.12 93 THR A N 1
ATOM 711 C CA . THR A 1 93 ? -0.244 6.637 -8.109 1 95.12 93 THR A CA 1
ATOM 712 C C . THR A 1 93 ? -1.038 7.227 -6.949 1 95.12 93 THR A C 1
ATOM 714 O O . THR A 1 93 ? -2.232 6.957 -6.805 1 95.12 93 THR A O 1
ATOM 717 N N . LEU A 1 94 ? -0.432 8.078 -6.141 1 97.19 94 LEU A N 1
ATOM 718 C CA . LEU A 1 94 ? -1.101 8.695 -5 1 97.19 94 LEU A CA 1
ATOM 719 C C . LEU A 1 94 ? -2.268 9.562 -5.457 1 97.19 94 LEU A C 1
ATOM 721 O O . LEU A 1 94 ? -3.346 9.523 -4.859 1 97.19 94 LEU A O 1
ATOM 725 N N . GLU A 1 95 ? -2.027 10.258 -6.504 1 95 95 GLU A N 1
ATOM 726 C CA . GLU A 1 95 ? -3.082 11.117 -7.031 1 95 95 GLU A CA 1
ATOM 727 C C . GLU A 1 95 ? -4.289 10.297 -7.477 1 95 95 GLU A C 1
ATOM 729 O O . GLU A 1 95 ? -5.434 10.68 -7.219 1 95 95 GLU A O 1
ATOM 734 N N . SER A 1 96 ? -4.031 9.258 -8.164 1 93.56 96 SER A N 1
ATOM 735 C CA . SER A 1 96 ? -5.125 8.398 -8.617 1 93.56 96 SER A CA 1
ATOM 736 C C . SER A 1 96 ? -5.953 7.898 -7.438 1 93.56 96 SER A C 1
ATOM 738 O O . SER A 1 96 ? -7.184 7.957 -7.469 1 93.56 96 SER A O 1
ATOM 740 N N . LEU A 1 97 ? -5.281 7.434 -6.418 1 95.19 97 LEU A N 1
ATOM 741 C CA . LEU A 1 97 ? -5.945 6.91 -5.23 1 95.19 97 LEU A CA 1
ATOM 742 C C . LEU A 1 97 ? -6.781 7.996 -4.555 1 95.19 97 LEU A C 1
ATOM 744 O O . LEU A 1 97 ? -7.922 7.75 -4.156 1 95.19 97 LEU A O 1
ATOM 748 N N . LEU A 1 98 ? -6.223 9.195 -4.453 1 96.75 98 LEU A N 1
ATOM 749 C CA . LEU A 1 98 ? -6.879 10.281 -3.74 1 96.75 98 LEU A CA 1
ATOM 750 C C . LEU A 1 98 ? -8.047 10.836 -4.555 1 96.75 98 LEU A C 1
ATOM 752 O O . LEU A 1 98 ? -9.094 11.164 -4 1 96.75 98 LEU A O 1
ATOM 756 N N . LYS A 1 99 ? -7.93 10.945 -5.848 1 94.75 99 LYS A N 1
ATOM 757 C CA . LYS A 1 99 ? -8.977 11.477 -6.711 1 94.75 99 LYS A CA 1
ATOM 758 C C . LYS A 1 99 ? -10.219 10.594 -6.68 1 94.75 99 LYS A C 1
ATOM 760 O O . LYS A 1 99 ? -11.344 11.086 -6.781 1 94.75 99 LYS A O 1
ATOM 765 N N . ALA A 1 100 ? -9.977 9.359 -6.457 1 92.5 100 ALA A N 1
ATOM 766 C CA . ALA A 1 100 ? -11.102 8.422 -6.379 1 92.5 100 ALA A CA 1
ATOM 767 C C . ALA A 1 100 ? -11.953 8.688 -5.137 1 92.5 100 ALA A C 1
ATOM 769 O O . ALA A 1 100 ? -13.07 8.195 -5.031 1 92.5 100 ALA A O 1
ATOM 770 N N . LEU A 1 101 ? -11.461 9.445 -4.211 1 93.62 101 LEU A N 1
ATOM 771 C CA . LEU A 1 101 ? -12.133 9.648 -2.93 1 93.62 101 LEU A CA 1
ATOM 772 C C . LEU A 1 101 ? -12.727 11.047 -2.84 1 93.62 101 LEU A C 1
ATOM 774 O O . LEU A 1 101 ? -13.367 11.391 -1.846 1 93.62 101 LEU A O 1
ATOM 778 N N . ILE A 1 102 ? -12.359 11.914 -3.77 1 91.81 102 ILE A N 1
ATOM 779 C CA . ILE A 1 102 ? -12.836 13.289 -3.713 1 91.81 102 ILE A CA 1
ATOM 780 C C . ILE A 1 102 ? -13.93 13.5 -4.758 1 91.81 102 ILE A C 1
ATOM 782 O O . ILE A 1 102 ? -13.953 12.82 -5.785 1 91.81 102 ILE A O 1
ATOM 786 N N . MET B 1 1 ? 44.031 -19.859 -35.156 1 42.19 1 MET B N 1
ATOM 787 C CA . MET B 1 1 ? 43.281 -20.312 -34 1 42.19 1 MET B CA 1
ATOM 788 C C . MET B 1 1 ? 42.594 -19.141 -33.281 1 42.19 1 MET B C 1
ATOM 790 O O . MET B 1 1 ? 43.281 -18.281 -32.688 1 42.19 1 MET B O 1
ATOM 794 N N . GLY B 1 2 ? 41.625 -18.453 -33.906 1 46.09 2 GLY B N 1
ATOM 795 C CA . GLY B 1 2 ? 40.906 -17.266 -33.469 1 46.09 2 GLY B CA 1
ATOM 796 C C . GLY B 1 2 ? 40.25 -17.422 -32.125 1 46.09 2 GLY B C 1
ATOM 797 O O . GLY B 1 2 ? 39.531 -18.391 -31.891 1 46.09 2 GLY B O 1
ATOM 798 N N . SER B 1 3 ? 40.875 -17.016 -31.031 1 45.56 3 SER B N 1
ATOM 799 C CA . SER B 1 3 ? 40.344 -16.938 -29.672 1 45.56 3 SER B CA 1
ATOM 800 C C . SER B 1 3 ? 38.969 -16.281 -29.656 1 45.56 3 SER B C 1
ATOM 802 O O . SER B 1 3 ? 38.812 -15.125 -30.047 1 45.56 3 SER B O 1
ATOM 804 N N . TYR B 1 4 ? 37.875 -16.984 -30.094 1 40.94 4 TYR B N 1
ATOM 805 C CA . TYR B 1 4 ? 36.531 -16.5 -29.844 1 40.94 4 TYR B CA 1
ATOM 806 C C . TYR B 1 4 ? 36.344 -16.094 -28.375 1 40.94 4 TYR B C 1
ATOM 808 O O . TYR B 1 4 ? 36.562 -16.906 -27.484 1 40.94 4 TYR B O 1
ATOM 816 N N . ILE B 1 5 ? 36.906 -14.984 -27.969 1 49.88 5 ILE B N 1
ATOM 817 C CA . ILE B 1 5 ? 36.531 -14.453 -26.672 1 49.88 5 ILE B CA 1
ATOM 818 C C . ILE B 1 5 ? 35 -14.547 -26.5 1 49.88 5 ILE B C 1
ATOM 820 O O . ILE B 1 5 ? 34.25 -13.914 -27.25 1 49.88 5 ILE B O 1
ATOM 824 N N . SER B 1 6 ? 34.406 -15.68 -26.281 1 48.25 6 SER B N 1
ATOM 825 C CA . SER B 1 6 ? 33.062 -15.82 -25.781 1 48.25 6 SER B CA 1
ATOM 826 C C . SER B 1 6 ? 32.75 -14.789 -24.688 1 48.25 6 SER B C 1
ATOM 828 O O . SER B 1 6 ? 33.375 -14.828 -23.609 1 48.25 6 SER B O 1
ATOM 830 N N . VAL B 1 7 ? 32.688 -13.633 -24.969 1 50.28 7 VAL B N 1
ATOM 831 C CA . VAL B 1 7 ? 32.156 -12.656 -24.031 1 50.28 7 VAL B CA 1
ATOM 832 C C . VAL B 1 7 ? 30.844 -13.156 -23.453 1 50.28 7 VAL B C 1
ATOM 834 O O . VAL B 1 7 ? 29.812 -13.148 -24.125 1 50.28 7 VAL B O 1
ATOM 837 N N . LEU B 1 8 ? 30.844 -14.133 -22.656 1 48.56 8 LEU B N 1
ATOM 838 C CA . LEU B 1 8 ? 29.703 -14.469 -21.812 1 48.56 8 LEU B CA 1
ATOM 839 C C . LEU B 1 8 ? 29.172 -13.219 -21.094 1 48.56 8 LEU B C 1
ATOM 841 O O . LEU B 1 8 ? 29.781 -12.742 -20.141 1 48.56 8 LEU B O 1
ATOM 845 N N . LEU B 1 9 ? 28.688 -12.312 -21.734 1 50.56 9 LEU B N 1
ATOM 846 C CA . LEU B 1 9 ? 28 -11.281 -20.969 1 50.56 9 LEU B CA 1
ATOM 847 C C . LEU B 1 9 ? 27.078 -11.898 -19.922 1 50.56 9 LEU B C 1
ATOM 849 O O . LEU B 1 9 ? 26.328 -12.82 -20.219 1 50.56 9 LEU B O 1
ATOM 853 N N . PRO B 1 10 ? 27.469 -11.93 -18.75 1 49.44 10 PRO B N 1
ATOM 854 C CA . PRO B 1 10 ? 26.516 -12.383 -17.734 1 49.44 10 PRO B CA 1
ATOM 855 C C . PRO B 1 10 ? 25.078 -11.922 -18.016 1 49.44 10 PRO B C 1
ATOM 857 O O . PRO B 1 10 ? 24.859 -10.742 -18.297 1 49.44 10 PRO B O 1
ATOM 860 N N . VAL B 1 11 ? 24.312 -12.523 -18.812 1 46.16 11 VAL B N 1
ATOM 861 C CA . VAL B 1 11 ? 22.875 -12.219 -18.922 1 46.16 11 VAL B CA 1
ATOM 862 C C . VAL B 1 11 ? 22.344 -11.758 -17.562 1 46.16 11 VAL B C 1
ATOM 864 O O . VAL B 1 11 ? 22.359 -12.523 -16.594 1 46.16 11 VAL B O 1
ATOM 867 N N . LEU B 1 12 ? 22.719 -10.664 -17.141 1 49.62 12 LEU B N 1
ATOM 868 C CA . LEU B 1 12 ? 22.047 -10.125 -15.977 1 49.62 12 LEU B CA 1
ATOM 869 C C . LEU B 1 12 ? 20.578 -10.547 -15.961 1 49.62 12 LEU B C 1
ATOM 871 O O . LEU B 1 12 ? 19.797 -10.102 -16.797 1 49.62 12 LEU B O 1
ATOM 875 N N . ILE B 1 13 ? 20.219 -11.828 -15.906 1 56.12 13 ILE B N 1
ATOM 876 C CA . ILE B 1 13 ? 18.859 -12.375 -15.781 1 56.12 13 ILE B CA 1
ATOM 877 C C . ILE B 1 13 ? 17.969 -11.391 -15.031 1 56.12 13 ILE B C 1
ATOM 879 O O . ILE B 1 13 ? 18.188 -11.133 -13.844 1 56.12 13 ILE B O 1
ATOM 883 N N . MET B 1 14 ? 17.516 -10.344 -15.727 1 64.94 14 MET B N 1
ATOM 884 C CA . MET B 1 14 ? 16.578 -9.414 -15.086 1 64.94 14 MET B CA 1
ATOM 885 C C . MET B 1 14 ? 15.375 -10.156 -14.539 1 64.94 14 MET B C 1
ATOM 887 O O . MET B 1 14 ? 14.656 -10.82 -15.281 1 64.94 14 MET B O 1
ATOM 891 N N . THR B 1 15 ? 15.258 -10.461 -13.266 1 88 15 THR B N 1
ATOM 892 C CA . THR B 1 15 ? 14.164 -11.195 -12.641 1 88 15 THR B CA 1
ATOM 893 C C . THR B 1 15 ? 12.867 -10.391 -12.695 1 88 15 THR B C 1
ATOM 895 O O . THR B 1 15 ? 12.898 -9.156 -12.719 1 88 15 THR B O 1
ATOM 898 N N . LYS B 1 16 ? 11.742 -11.023 -13.109 1 95.5 16 LYS B N 1
ATOM 899 C CA . LYS B 1 16 ? 10.406 -10.445 -13.117 1 95.5 16 LYS B CA 1
ATOM 900 C C . LYS B 1 16 ? 9.977 -10.031 -11.711 1 95.5 16 LYS B C 1
ATOM 902 O O . LYS B 1 16 ? 10.281 -10.727 -10.734 1 95.5 16 LYS B O 1
ATOM 907 N N . PRO B 1 17 ? 9.305 -8.93 -11.609 1 98 17 PRO B N 1
ATOM 908 C CA . PRO B 1 17 ? 8.648 -8.695 -10.32 1 98 17 PRO B CA 1
ATOM 909 C C . PRO B 1 17 ? 7.57 -9.727 -10.008 1 98 17 PRO B C 1
ATOM 911 O O . PRO B 1 17 ? 7.023 -10.352 -10.922 1 98 17 PRO B O 1
ATOM 914 N N . VAL B 1 18 ? 7.363 -9.891 -8.742 1 98.31 18 VAL B N 1
ATOM 915 C CA . VAL B 1 18 ? 6.309 -10.789 -8.281 1 98.31 18 VAL B CA 1
ATOM 916 C C . VAL B 1 18 ? 5.223 -9.984 -7.574 1 98.31 18 VAL B C 1
ATOM 918 O O . VAL B 1 18 ? 5.52 -9.125 -6.738 1 98.31 18 VAL B O 1
ATOM 921 N N . LEU B 1 19 ? 4.012 -10.172 -7.98 1 98.75 19 LEU B N 1
ATOM 922 C CA . LEU B 1 19 ? 2.854 -9.617 -7.289 1 98.75 19 LEU B CA 1
ATOM 923 C C . LEU B 1 19 ? 2.1 -10.703 -6.531 1 98.75 19 LEU B C 1
ATOM 925 O O . LEU B 1 19 ? 1.58 -11.648 -7.141 1 98.75 19 LEU B O 1
ATOM 929 N N . TYR B 1 20 ? 2.088 -10.547 -5.203 1 98.88 20 TYR B N 1
ATOM 930 C CA . TYR B 1 20 ? 1.277 -11.422 -4.363 1 98.88 20 TYR B CA 1
ATOM 931 C C . TYR B 1 20 ? -0.06 -10.766 -4.031 1 98.88 20 TYR B C 1
ATOM 933 O O . TYR B 1 20 ? -0.108 -9.594 -3.654 1 98.88 20 TYR B O 1
ATOM 941 N N . ASP B 1 21 ? -1.063 -11.508 -4.246 1 98.88 21 ASP B N 1
ATOM 942 C CA . ASP B 1 21 ? -2.371 -11.148 -3.707 1 98.88 21 ASP B CA 1
ATOM 943 C C . ASP B 1 21 ? -2.748 -12.047 -2.529 1 98.88 21 ASP B C 1
ATOM 945 O O . ASP B 1 21 ? -3.139 -13.195 -2.719 1 98.88 21 ASP B O 1
ATOM 949 N N . PHE B 1 22 ? -2.598 -11.539 -1.332 1 98.94 22 PHE B N 1
ATOM 950 C CA . PHE B 1 22 ? -3.064 -12.242 -0.142 1 98.94 22 PHE B CA 1
ATOM 951 C C . PHE B 1 22 ? -4.551 -11.992 0.091 1 98.94 22 PHE B C 1
ATOM 95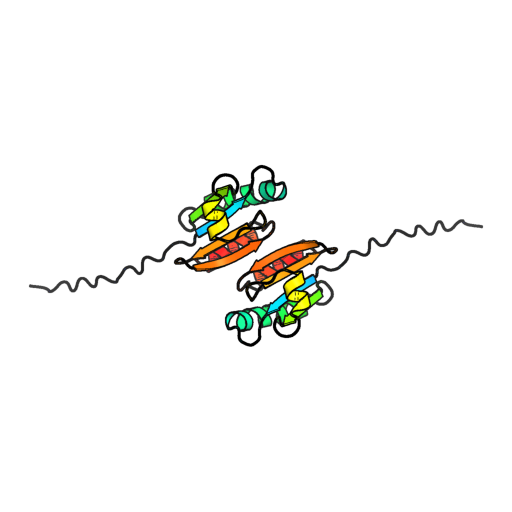3 O O . PHE B 1 22 ? -4.961 -10.852 0.317 1 98.94 22 PHE B O 1
ATOM 960 N N . PHE B 1 23 ? -5.316 -13.039 0.015 1 98.88 23 PHE B N 1
ATOM 961 C CA . PHE B 1 23 ? -6.762 -12.898 0.096 1 98.88 23 PHE B CA 1
ATOM 962 C C . PHE B 1 23 ? -7.367 -14.008 0.95 1 98.88 23 PHE B C 1
ATOM 964 O O . PHE B 1 23 ? -6.66 -14.922 1.388 1 98.88 23 PHE B O 1
ATOM 971 N N . ALA B 1 24 ? -8.594 -13.797 1.254 1 98.81 24 ALA B N 1
ATOM 972 C CA . ALA B 1 24 ? -9.461 -14.836 1.805 1 98.81 24 ALA B CA 1
ATOM 973 C C . ALA B 1 24 ? -10.773 -14.93 1.032 1 98.81 24 ALA B C 1
ATOM 975 O O . ALA B 1 24 ? -11.289 -13.914 0.552 1 98.81 24 ALA B O 1
ATOM 976 N N . THR B 1 25 ? -11.359 -16.125 0.962 1 97.81 25 THR B N 1
ATOM 977 C CA . THR B 1 25 ? -12.57 -16.328 0.169 1 97.81 25 THR B CA 1
ATOM 978 C C . THR B 1 25 ? -13.781 -15.711 0.863 1 97.81 25 THR B C 1
ATOM 980 O O . THR B 1 25 ? -14.805 -15.461 0.228 1 97.81 25 THR B O 1
ATOM 983 N N . TRP B 1 26 ? -13.688 -15.461 2.205 1 97.81 26 TRP B N 1
ATOM 984 C CA . TRP B 1 26 ? -14.797 -14.938 3 1 97.81 26 TRP B CA 1
ATOM 985 C C . TRP B 1 26 ? -14.688 -13.422 3.154 1 97.81 26 TRP B C 1
ATOM 987 O O . TRP B 1 26 ? -15.414 -12.82 3.943 1 97.81 26 TRP B O 1
ATOM 997 N N . CYS B 1 27 ? -13.828 -12.898 2.502 1 97.69 27 CYS B N 1
ATOM 998 C CA . CYS B 1 27 ? -13.578 -11.469 2.631 1 97.69 27 CYS B CA 1
ATOM 999 C C . CYS B 1 27 ? -14.203 -10.703 1.475 1 97.69 27 CYS B C 1
ATOM 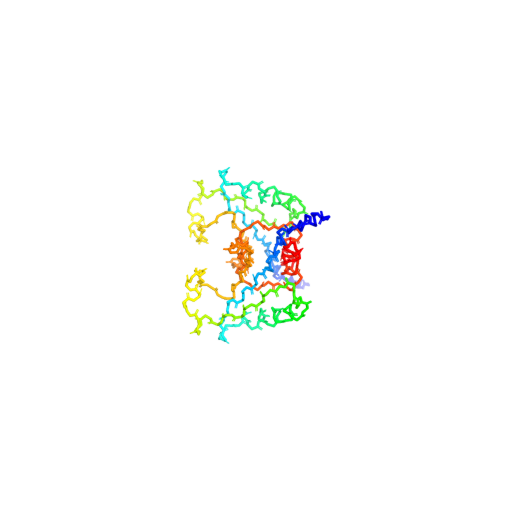1001 O O . CYS B 1 27 ? -13.844 -10.914 0.314 1 97.69 27 CYS B O 1
ATOM 1003 N N . GLY B 1 28 ? -15.117 -9.773 1.706 1 97.56 28 GLY B N 1
ATOM 1004 C CA . GLY B 1 28 ? -15.82 -8.984 0.709 1 97.56 28 GLY B CA 1
ATOM 1005 C C . GLY B 1 28 ? -14.891 -8.195 -0.192 1 97.56 28 GLY B C 1
ATOM 1006 O O . GLY B 1 28 ? -14.898 -8.367 -1.412 1 97.56 28 GLY B O 1
ATOM 1007 N N . PRO B 1 29 ? -14.125 -7.297 0.406 1 98.19 29 PRO B N 1
ATOM 1008 C CA . PRO B 1 29 ? -13.18 -6.531 -0.417 1 98.19 29 PRO B CA 1
ATOM 1009 C C . PRO B 1 29 ? -12.25 -7.422 -1.232 1 98.19 29 PRO B C 1
ATOM 1011 O O . PRO B 1 29 ? -11.852 -7.059 -2.344 1 98.19 29 PRO B O 1
ATOM 1014 N N . CYS B 1 30 ? -11.875 -8.578 -0.761 1 98.75 30 CYS B N 1
ATOM 1015 C CA . CYS B 1 30 ? -11.047 -9.5 -1.521 1 98.75 30 CYS B CA 1
ATOM 1016 C C . CYS B 1 30 ? -11.742 -9.938 -2.805 1 98.75 30 CYS B C 1
ATOM 1018 O O . CYS B 1 30 ? -11.086 -10.156 -3.824 1 98.75 30 CYS B O 1
ATOM 1020 N N . ARG B 1 31 ? -12.945 -10.039 -2.697 1 98.31 31 ARG B N 1
ATOM 1021 C CA . ARG B 1 31 ? -13.695 -10.438 -3.883 1 98.31 31 ARG B CA 1
ATOM 1022 C C . ARG B 1 31 ? -13.672 -9.336 -4.938 1 98.31 31 ARG B C 1
ATOM 1024 O O . ARG B 1 31 ? -13.945 -9.586 -6.113 1 98.31 31 ARG B O 1
ATOM 1031 N N . ILE B 1 32 ? -13.453 -8.109 -4.57 1 98.19 32 ILE B N 1
ATOM 1032 C CA . ILE B 1 32 ? -13.258 -6.992 -5.488 1 98.19 32 ILE B CA 1
ATOM 1033 C C . ILE B 1 32 ? -11.828 -6.996 -6.012 1 98.19 32 ILE B C 1
ATOM 1035 O O . ILE B 1 32 ? -11.602 -6.902 -7.223 1 98.19 32 ILE B O 1
ATOM 1039 N N . GLN B 1 33 ? -10.867 -7.199 -5.121 1 98.69 33 GLN B N 1
ATOM 1040 C CA . GLN B 1 33 ? -9.445 -7.098 -5.441 1 98.69 33 GLN B CA 1
ATOM 1041 C C . GLN B 1 33 ? -9 -8.25 -6.34 1 98.69 33 GLN B C 1
ATOM 1043 O O . GLN B 1 33 ? -8.289 -8.039 -7.324 1 98.69 33 GLN B O 1
ATOM 1048 N N . SER B 1 34 ? -9.422 -9.484 -6.047 1 98.69 34 SER B N 1
ATOM 1049 C CA . SER B 1 34 ? -8.875 -10.672 -6.699 1 98.69 34 SER B CA 1
ATOM 1050 C C . SER B 1 34 ? -9.148 -10.656 -8.195 1 98.69 34 SER B C 1
ATOM 1052 O O . SER B 1 34 ? -8.258 -10.953 -9 1 98.69 34 SER B O 1
ATOM 1054 N N . PRO B 1 35 ? -10.352 -10.266 -8.648 1 98.75 35 PRO B N 1
ATOM 1055 C CA . PRO B 1 35 ? -10.562 -10.195 -10.094 1 98.75 35 PRO B CA 1
ATOM 1056 C C . PRO B 1 35 ? -9.664 -9.156 -10.766 1 98.75 35 PRO B C 1
ATOM 1058 O O . PRO B 1 35 ? -9.227 -9.352 -11.898 1 98.75 35 PRO B O 1
ATOM 1061 N N . ILE B 1 36 ? -9.422 -8.07 -10.109 1 98.62 36 ILE B N 1
ATOM 1062 C CA . ILE B 1 36 ? -8.531 -7.039 -10.641 1 98.62 36 ILE B CA 1
ATOM 1063 C C . ILE B 1 36 ? -7.141 -7.629 -10.867 1 98.62 36 ILE B C 1
ATOM 1065 O O . ILE B 1 36 ? -6.539 -7.426 -11.922 1 98.62 36 ILE B O 1
ATOM 1069 N N . VAL B 1 37 ? -6.656 -8.383 -9.898 1 98.81 37 VAL B N 1
ATOM 1070 C CA . VAL B 1 37 ? -5.324 -8.984 -9.953 1 98.81 37 VAL B CA 1
ATOM 1071 C C . VAL B 1 37 ? -5.297 -10.07 -11.023 1 98.81 37 VAL B C 1
ATOM 1073 O O . VAL B 1 37 ? -4.316 -10.203 -11.766 1 98.81 37 VAL B O 1
ATOM 1076 N N . HIS B 1 38 ? -6.402 -10.805 -11.094 1 98.19 38 HIS B N 1
ATOM 1077 C CA . HIS B 1 38 ? -6.5 -11.844 -12.109 1 98.19 38 HIS B CA 1
ATOM 1078 C C . HIS B 1 38 ? -6.414 -11.25 -13.516 1 98.19 38 HIS B C 1
ATOM 1080 O O . HIS B 1 38 ? -5.676 -11.75 -14.359 1 98.19 38 HIS B O 1
ATOM 1086 N N . ASP B 1 39 ? -7.121 -10.219 -13.75 1 98.38 39 ASP B N 1
ATOM 1087 C CA . ASP B 1 39 ? -7.109 -9.562 -15.055 1 98.38 39 ASP B CA 1
ATOM 1088 C C . ASP B 1 39 ? -5.727 -9 -15.367 1 98.38 39 ASP B C 1
ATOM 1090 O O . ASP B 1 39 ? -5.258 -9.078 -16.5 1 98.38 39 ASP B O 1
ATOM 1094 N N . LEU B 1 40 ? -5.105 -8.461 -14.359 1 97.75 40 LEU B N 1
ATOM 1095 C CA . LEU B 1 40 ? -3.764 -7.914 -14.523 1 97.75 40 LEU B CA 1
ATOM 1096 C C . LEU B 1 40 ? -2.762 -9.016 -14.852 1 97.75 40 LEU B C 1
ATOM 1098 O O . LEU B 1 40 ? -1.843 -8.805 -15.648 1 97.75 40 LEU B O 1
ATOM 1102 N N . ALA B 1 41 ? -2.93 -10.195 -14.258 1 97.5 41 ALA B N 1
ATOM 1103 C CA . ALA B 1 41 ? -2.068 -11.344 -14.531 1 97.5 41 ALA B CA 1
ATOM 1104 C C . ALA B 1 41 ? -2.09 -11.711 -16.016 1 97.5 41 ALA B C 1
ATOM 1106 O O . ALA B 1 41 ? -1.043 -11.969 -16.609 1 97.5 41 ALA B O 1
ATOM 1107 N N . LYS B 1 42 ? -3.264 -11.656 -16.562 1 97.88 42 LYS B N 1
ATOM 1108 C CA . LYS B 1 42 ? -3.414 -11.961 -17.969 1 97.88 42 LYS B CA 1
ATOM 1109 C C . LYS B 1 42 ? -2.773 -10.875 -18.844 1 97.88 42 LYS B C 1
ATOM 1111 O O . LYS B 1 42 ? -2.029 -11.172 -19.781 1 97.88 42 LYS B O 1
ATOM 1116 N N . LYS B 1 43 ? -2.975 -9.703 -18.5 1 97.38 43 LYS B N 1
ATOM 1117 C CA . LYS B 1 43 ? -2.502 -8.547 -19.266 1 97.38 43 LYS B CA 1
ATOM 1118 C C . LYS B 1 43 ? -0.979 -8.461 -19.25 1 97.38 43 LYS B C 1
ATOM 1120 O O . LYS B 1 43 ? -0.365 -8.031 -20.219 1 97.38 43 LYS B O 1
ATOM 1125 N N . MET B 1 44 ? -0.419 -8.883 -18.172 1 97.25 44 MET B N 1
ATOM 1126 C CA . MET B 1 44 ? 1.019 -8.703 -18 1 97.25 44 MET B CA 1
ATOM 1127 C C . MET B 1 44 ? 1.743 -10.039 -18 1 97.25 44 MET B C 1
ATOM 1129 O O . MET B 1 44 ? 2.797 -10.188 -17.375 1 97.25 44 MET B O 1
ATOM 1133 N N . GLU B 1 45 ? 1.08 -10.977 -18.625 1 96.38 45 GLU B N 1
ATOM 1134 C CA . GLU B 1 45 ? 1.666 -12.312 -18.734 1 96.38 45 GLU B CA 1
ATOM 1135 C C . GLU B 1 45 ? 3.088 -12.242 -19.281 1 96.38 45 GLU B C 1
ATOM 1137 O O . GLU B 1 45 ? 3.348 -11.539 -20.266 1 96.38 45 GLU B O 1
ATOM 1142 N N . GLY B 1 46 ? 3.973 -12.898 -18.562 1 96.38 46 GLY B N 1
ATOM 1143 C CA . GLY B 1 46 ? 5.355 -12.938 -19.016 1 96.38 46 GLY B CA 1
ATOM 1144 C C . GLY B 1 46 ? 6.191 -11.797 -18.469 1 96.38 46 GLY B C 1
ATOM 1145 O O . GLY B 1 46 ? 7.422 -11.844 -18.516 1 96.38 46 GLY B O 1
ATOM 1146 N N . LEU B 1 47 ? 5.613 -10.797 -17.984 1 96.94 47 LEU B N 1
ATOM 1147 C CA . LEU B 1 47 ? 6.312 -9.609 -17.484 1 96.94 47 LEU B CA 1
ATOM 1148 C C . LEU B 1 47 ? 6.305 -9.562 -15.969 1 96.94 47 LEU B C 1
ATOM 1150 O O . LEU B 1 47 ? 7.246 -9.055 -15.352 1 96.94 47 LEU B O 1
ATOM 1154 N N . VAL B 1 48 ? 5.246 -10.102 -15.398 1 97.88 48 VAL B N 1
ATOM 1155 C CA . VAL B 1 48 ? 5.047 -10.117 -13.953 1 97.88 48 VAL B CA 1
ATOM 1156 C C . VAL B 1 48 ? 4.598 -11.508 -13.508 1 97.88 48 VAL B C 1
ATOM 1158 O O . VAL B 1 48 ? 3.762 -12.133 -14.164 1 97.88 48 VAL B O 1
ATOM 1161 N N . ASP B 1 49 ? 5.207 -11.984 -12.453 1 97.81 49 ASP B N 1
ATOM 1162 C CA . ASP B 1 49 ? 4.699 -13.203 -11.828 1 97.81 49 ASP B CA 1
ATOM 1163 C C . ASP B 1 49 ? 3.633 -12.883 -10.781 1 97.81 49 ASP B C 1
ATOM 1165 O O . ASP B 1 49 ? 3.908 -12.18 -9.805 1 97.81 49 ASP B O 1
ATOM 1169 N N . VAL B 1 50 ? 2.443 -13.367 -11.047 1 98.56 50 VAL B N 1
ATOM 1170 C CA . VAL B 1 50 ? 1.345 -13.086 -10.125 1 98.56 50 VAL B CA 1
ATOM 1171 C C . VAL B 1 50 ? 1.026 -14.336 -9.305 1 98.56 50 VAL B C 1
ATOM 1173 O O . VAL B 1 50 ? 0.859 -15.43 -9.867 1 98.56 50 VAL B O 1
ATOM 1176 N N . GLN B 1 51 ? 0.991 -14.172 -7.996 1 98.44 51 GLN B N 1
ATOM 1177 C CA . GLN B 1 51 ? 0.695 -15.266 -7.074 1 98.44 51 GLN B CA 1
ATOM 1178 C C . GLN B 1 51 ? -0.515 -14.93 -6.203 1 98.44 51 GLN B C 1
ATOM 1180 O O . GLN B 1 51 ? -0.506 -13.945 -5.469 1 98.44 51 GLN B O 1
ATOM 1185 N N . MET B 1 52 ? -1.486 -15.727 -6.391 1 98.56 52 MET B N 1
ATOM 1186 C CA . MET B 1 52 ? -2.654 -15.633 -5.52 1 98.56 52 MET B CA 1
ATOM 1187 C C . MET B 1 52 ? -2.473 -16.484 -4.266 1 98.56 52 MET B C 1
ATOM 1189 O O . MET B 1 52 ? -2.23 -17.688 -4.363 1 98.56 52 MET B O 1
ATOM 1193 N N . VAL B 1 53 ? -2.596 -15.906 -3.107 1 98.81 53 VAL B N 1
ATOM 1194 C CA . VAL B 1 53 ? -2.287 -16.625 -1.873 1 98.81 53 VAL B CA 1
ATOM 1195 C C . VAL B 1 53 ? -3.48 -16.547 -0.923 1 98.81 53 VAL B C 1
ATOM 1197 O O . VAL B 1 53 ? -3.701 -15.523 -0.267 1 98.81 53 VAL B O 1
ATOM 1200 N N . ASP B 1 54 ? -4.195 -17.656 -0.828 1 98.81 54 ASP B N 1
ATOM 1201 C CA . ASP B 1 54 ? -5.238 -17.781 0.185 1 98.81 54 ASP B CA 1
ATOM 1202 C C . ASP B 1 54 ? -4.637 -17.938 1.578 1 98.81 54 ASP B C 1
ATOM 1204 O O . ASP B 1 54 ? -3.975 -18.938 1.861 1 98.81 54 ASP B O 1
ATOM 1208 N N . VAL B 1 55 ? -4.895 -16.922 2.441 1 98.69 55 VAL B N 1
ATOM 1209 C CA . VAL B 1 55 ? -4.207 -16.891 3.727 1 98.69 55 VAL B CA 1
ATOM 1210 C C . VAL B 1 55 ? -4.699 -18.031 4.605 1 98.69 55 VAL B C 1
ATOM 1212 O O . VAL B 1 55 ? -4.008 -18.453 5.535 1 98.69 55 VAL B O 1
ATOM 1215 N N . ASP B 1 56 ? -5.906 -18.547 4.363 1 98.5 56 ASP B N 1
ATOM 1216 C CA . ASP B 1 56 ? -6.434 -19.672 5.113 1 98.5 56 ASP B CA 1
ATOM 1217 C C . ASP B 1 56 ? -5.734 -20.969 4.715 1 98.5 56 ASP B C 1
ATOM 1219 O O . ASP B 1 56 ? -5.641 -21.906 5.512 1 98.5 56 ASP B O 1
ATOM 1223 N N . GLU B 1 57 ? -5.215 -21.047 3.469 1 98.56 57 GLU B N 1
ATOM 1224 C CA . GLU B 1 57 ? -4.586 -22.25 2.943 1 98.56 57 GLU B CA 1
ATOM 1225 C C . GLU B 1 57 ? -3.066 -22.188 3.066 1 98.56 57 GLU B C 1
ATOM 1227 O O . GLU B 1 57 ? -2.395 -23.219 3.109 1 98.56 57 GLU B O 1
ATOM 1232 N N . HIS B 1 58 ? -2.557 -20.969 3.061 1 98.44 58 HIS B N 1
ATOM 1233 C CA . HIS B 1 58 ? -1.113 -20.75 3.072 1 98.44 58 HIS B CA 1
ATOM 1234 C C . HIS B 1 58 ? -0.699 -19.828 4.215 1 98.44 58 HIS B C 1
ATOM 1236 O O . HIS B 1 58 ? -0.041 -18.812 3.986 1 98.44 58 HIS B O 1
ATOM 1242 N N . GLY B 1 59 ? -1.043 -20.266 5.434 1 97.94 59 GLY B N 1
ATOM 1243 C CA . GLY B 1 59 ? -0.746 -19.5 6.629 1 97.94 59 GLY B CA 1
ATOM 1244 C C . GLY B 1 59 ? 0.736 -19.234 6.82 1 97.94 59 GLY B C 1
ATOM 1245 O O . GLY B 1 59 ? 1.127 -18.188 7.316 1 97.94 59 GLY B O 1
ATOM 1246 N N . ASP B 1 60 ? 1.54 -20.172 6.41 1 98.25 60 ASP B N 1
ATOM 1247 C CA . ASP B 1 60 ? 2.986 -20.031 6.535 1 98.25 60 ASP B CA 1
ATOM 1248 C C . ASP B 1 60 ? 3.5 -18.859 5.699 1 98.25 60 ASP B C 1
ATOM 1250 O O . ASP B 1 60 ? 4.266 -18.031 6.188 1 98.25 60 ASP B O 1
ATOM 1254 N N . LEU B 1 61 ? 3.062 -18.766 4.441 1 97.94 61 LEU B N 1
ATOM 1255 C CA . LEU B 1 61 ? 3.471 -17.672 3.566 1 97.94 61 LEU B CA 1
ATOM 1256 C C . LEU B 1 61 ? 2.902 -16.344 4.055 1 97.94 61 LEU B C 1
ATOM 1258 O O . LEU B 1 61 ? 3.588 -15.312 4.012 1 97.94 61 LEU B O 1
ATOM 1262 N N . ALA B 1 62 ? 1.684 -16.344 4.539 1 98.56 62 ALA B N 1
ATOM 1263 C CA . ALA B 1 62 ? 1.08 -15.141 5.105 1 98.56 62 ALA B CA 1
ATOM 1264 C C . ALA B 1 62 ? 1.89 -14.625 6.289 1 98.56 62 ALA B C 1
ATOM 1266 O O . ALA B 1 62 ? 2.117 -13.422 6.418 1 98.56 62 ALA B O 1
ATOM 1267 N N . ASN B 1 63 ? 2.316 -15.539 7.105 1 98.38 63 ASN B N 1
ATOM 1268 C CA . ASN B 1 63 ? 3.127 -15.172 8.258 1 98.38 63 ASN B CA 1
ATOM 1269 C C . ASN B 1 63 ? 4.484 -14.609 7.836 1 98.38 63 ASN B C 1
ATOM 1271 O O . ASN B 1 63 ? 4.969 -13.641 8.414 1 98.38 63 ASN B O 1
ATOM 1275 N N . LYS B 1 64 ? 5.031 -15.266 6.793 1 97.88 64 LYS B N 1
ATOM 1276 C CA . LYS B 1 64 ? 6.32 -14.82 6.273 1 97.88 64 LYS B CA 1
ATOM 1277 C C . LYS B 1 64 ? 6.27 -13.352 5.863 1 97.88 64 LYS B C 1
ATOM 1279 O O . LYS B 1 64 ? 7.219 -12.602 6.098 1 97.88 64 LYS B O 1
ATOM 1284 N N . TYR B 1 65 ? 5.152 -12.945 5.348 1 97.94 65 TYR B N 1
ATOM 1285 C CA . TYR B 1 65 ? 5.016 -11.578 4.867 1 97.94 65 TYR B CA 1
ATOM 1286 C C . TYR B 1 65 ? 4.293 -10.711 5.891 1 97.94 65 TYR B C 1
ATOM 1288 O O . TYR B 1 65 ? 3.951 -9.555 5.609 1 97.94 65 TYR B O 1
ATOM 1296 N N . SER B 1 66 ? 3.967 -11.25 7.074 1 97.69 66 SER B N 1
ATOM 1297 C CA . SER B 1 66 ? 3.338 -10.523 8.172 1 97.69 66 SER B CA 1
ATOM 1298 C C . SER B 1 66 ? 2.002 -9.922 7.746 1 97.69 66 SER B C 1
ATOM 1300 O O . SER B 1 66 ? 1.732 -8.75 8.008 1 97.69 66 SER B O 1
ATOM 1302 N N . ILE B 1 67 ? 1.197 -10.797 7.164 1 98.31 67 ILE B N 1
ATOM 1303 C CA . ILE B 1 67 ? -0.127 -10.375 6.727 1 98.31 67 ILE B CA 1
ATOM 1304 C C . ILE B 1 67 ? -1.079 -10.336 7.918 1 98.31 67 ILE B C 1
ATOM 1306 O O . ILE B 1 67 ? -1.283 -11.344 8.594 1 98.31 67 ILE B O 1
ATOM 1310 N N . SER B 1 68 ? -1.614 -9.18 8.164 1 95.88 68 SER B N 1
ATOM 1311 C CA . SER B 1 68 ? -2.555 -9.062 9.273 1 95.88 68 SER B CA 1
ATOM 1312 C C . SER B 1 68 ? -3.922 -8.594 8.789 1 95.88 68 SER B C 1
ATOM 1314 O O . SER B 1 68 ? -4.902 -8.648 9.531 1 95.88 68 SER B O 1
ATOM 1316 N N . VAL B 1 69 ? -3.996 -8.141 7.59 1 96.94 69 VAL B N 1
ATOM 1317 C CA . VAL B 1 69 ? -5.242 -7.703 6.973 1 96.94 69 VAL B CA 1
ATOM 1318 C C . VAL B 1 69 ? -5.285 -8.156 5.512 1 96.94 69 VAL B C 1
ATOM 1320 O O . VAL B 1 69 ? -4.242 -8.297 4.871 1 96.94 69 VAL B O 1
ATOM 1323 N N . VAL B 1 70 ? -6.48 -8.438 5.062 1 98.44 70 VAL B N 1
ATOM 1324 C CA . VAL B 1 70 ? -6.66 -8.734 3.648 1 98.44 70 VAL B CA 1
ATOM 1325 C C . VAL B 1 70 ? -7.781 -7.871 3.074 1 98.44 70 VAL B C 1
ATOM 1327 O O . VAL B 1 70 ? -8.727 -7.527 3.779 1 98.44 70 VAL B O 1
ATOM 1330 N N . PRO B 1 71 ? -7.68 -7.562 1.771 1 98.81 71 PRO B N 1
ATOM 1331 C CA . PRO B 1 71 ? -6.586 -7.906 0.859 1 98.81 71 PRO B CA 1
ATOM 1332 C C . PRO B 1 71 ? -5.301 -7.133 1.159 1 98.81 71 PRO B C 1
ATOM 1334 O O . PRO B 1 71 ? -5.359 -5.969 1.562 1 98.81 71 PRO B O 1
ATOM 1337 N N . THR B 1 72 ? -4.199 -7.688 1.1 1 98.88 72 THR B N 1
ATOM 1338 C CA . THR B 1 72 ? -2.871 -7.082 1.046 1 98.88 72 THR B CA 1
ATOM 1339 C C . THR B 1 72 ? -2.115 -7.551 -0.194 1 98.88 72 THR B C 1
ATOM 1341 O O . THR B 1 72 ? -2.059 -8.75 -0.479 1 98.88 72 THR B O 1
ATOM 1344 N N . LEU B 1 73 ? -1.647 -6.625 -0.929 1 98.94 73 LEU B N 1
ATOM 1345 C CA . LEU B 1 73 ? -0.785 -6.898 -2.074 1 98.94 73 LEU B CA 1
ATOM 1346 C C . LEU B 1 73 ? 0.674 -6.613 -1.735 1 98.94 73 LEU B C 1
ATOM 1348 O O . LEU B 1 73 ? 0.982 -5.605 -1.094 1 98.94 73 LEU B O 1
ATOM 1352 N N . ILE B 1 74 ? 1.5 -7.543 -2.129 1 98.81 74 ILE B N 1
ATOM 1353 C CA . ILE B 1 74 ? 2.939 -7.355 -1.992 1 98.81 74 ILE B CA 1
ATOM 1354 C C . ILE B 1 74 ? 3.598 -7.391 -3.371 1 98.81 74 ILE B C 1
ATOM 1356 O O . ILE B 1 74 ? 3.328 -8.289 -4.168 1 98.81 74 ILE B O 1
ATOM 1360 N N . ILE B 1 75 ? 4.332 -6.371 -3.662 1 98.62 75 ILE B N 1
ATOM 1361 C CA . ILE B 1 75 ? 5.176 -6.375 -4.852 1 98.62 75 ILE B CA 1
ATOM 1362 C C . ILE B 1 75 ? 6.633 -6.598 -4.445 1 98.62 75 ILE B C 1
ATOM 1364 O O . ILE B 1 75 ? 7.188 -5.828 -3.656 1 98.62 75 ILE B O 1
ATOM 1368 N N . GLU B 1 76 ? 7.191 -7.652 -5.012 1 98.06 76 GLU B N 1
ATOM 1369 C CA . GLU B 1 76 ? 8.57 -8.047 -4.73 1 98.06 76 GLU B CA 1
ATOM 1370 C C . GLU B 1 76 ? 9.422 -8.016 -5.996 1 98.06 76 GLU B C 1
ATOM 1372 O O . GLU B 1 76 ? 8.953 -8.375 -7.074 1 98.06 76 GLU B O 1
ATOM 1377 N N . LYS B 1 77 ? 10.617 -7.559 -5.848 1 97 77 LYS B N 1
ATOM 1378 C CA . LYS B 1 77 ? 11.609 -7.582 -6.922 1 97 77 LYS B CA 1
ATOM 1379 C C . LYS B 1 77 ? 12.977 -7.984 -6.391 1 97 77 LYS B C 1
ATOM 1381 O O . LYS B 1 77 ? 13.461 -7.426 -5.402 1 97 77 LYS B O 1
ATOM 1386 N N . ASP B 1 78 ? 13.508 -9.023 -7.004 1 94.69 78 ASP B N 1
ATOM 1387 C CA . ASP B 1 78 ? 14.852 -9.477 -6.656 1 94.69 78 ASP B CA 1
ATOM 1388 C C . ASP B 1 78 ? 14.945 -9.836 -5.176 1 94.69 78 ASP B C 1
ATOM 1390 O O . ASP B 1 78 ? 15.891 -9.43 -4.492 1 94.69 78 ASP B O 1
ATOM 1394 N N . GLY B 1 79 ? 13.836 -10.398 -4.699 1 92.5 79 GLY B N 1
ATOM 1395 C CA . GLY B 1 79 ? 13.82 -10.938 -3.346 1 92.5 79 GLY B CA 1
ATOM 1396 C C . GLY B 1 79 ? 13.531 -9.883 -2.293 1 92.5 79 GLY B C 1
ATOM 1397 O O . GLY B 1 79 ? 13.531 -10.172 -1.096 1 92.5 79 GLY B O 1
ATOM 1398 N N . LYS B 1 80 ? 13.266 -8.648 -2.777 1 95.06 80 LYS B N 1
ATOM 1399 C CA . LYS B 1 80 ? 12.992 -7.555 -1.847 1 95.06 80 LYS B CA 1
ATOM 1400 C C . LYS B 1 80 ? 11.57 -7.02 -2.025 1 95.06 80 LYS B C 1
ATOM 1402 O O . LYS B 1 80 ? 11.102 -6.863 -3.152 1 95.06 80 LYS B O 1
ATOM 1407 N N . VAL B 1 81 ? 10.953 -6.793 -0.873 1 97.44 81 VAL B N 1
ATOM 1408 C CA . VAL B 1 81 ? 9.641 -6.16 -0.928 1 97.44 81 VAL B CA 1
ATOM 1409 C C . VAL B 1 81 ? 9.789 -4.691 -1.319 1 97.44 81 VAL B C 1
ATOM 1411 O O . VAL B 1 81 ? 10.469 -3.928 -0.635 1 97.44 81 VAL B O 1
ATOM 1414 N N . ILE B 1 82 ? 9.102 -4.355 -2.41 1 96.56 82 ILE B N 1
ATOM 1415 C CA . ILE B 1 82 ? 9.164 -2.996 -2.941 1 96.56 82 ILE B CA 1
ATOM 1416 C C . ILE B 1 82 ? 7.984 -2.184 -2.416 1 96.56 82 ILE B C 1
ATOM 1418 O O . ILE B 1 82 ? 8.125 -0.999 -2.107 1 96.56 82 ILE B O 1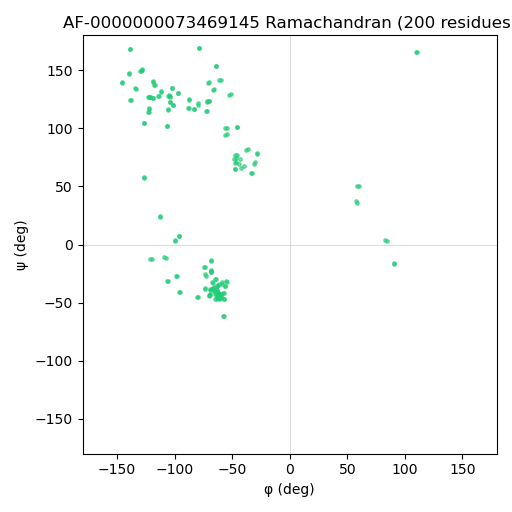
ATOM 1422 N N . GLN B 1 83 ? 6.84 -2.898 -2.402 1 98.19 83 GLN B N 1
ATOM 1423 C CA . GLN B 1 83 ? 5.598 -2.232 -2.037 1 98.19 83 GLN B CA 1
ATOM 1424 C C . GLN B 1 83 ? 4.668 -3.178 -1.279 1 98.19 83 GLN B C 1
ATOM 1426 O O . GLN B 1 83 ? 4.543 -4.352 -1.636 1 98.19 83 GLN B O 1
ATOM 1431 N N . ARG B 1 84 ? 4.047 -2.66 -0.289 1 98.62 84 ARG B N 1
ATOM 1432 C CA . ARG B 1 84 ? 2.902 -3.268 0.381 1 98.62 84 ARG B CA 1
ATOM 1433 C C . ARG B 1 84 ? 1.684 -2.354 0.318 1 98.62 84 ARG B C 1
ATOM 1435 O O . ARG B 1 84 ? 1.782 -1.158 0.602 1 98.62 84 ARG B O 1
ATOM 1442 N N . LEU B 1 85 ? 0.628 -2.93 -0.158 1 98.69 85 LEU B N 1
ATOM 1443 C CA . LEU B 1 85 ? -0.634 -2.213 -0.299 1 98.69 85 LEU B CA 1
ATOM 1444 C C . LEU 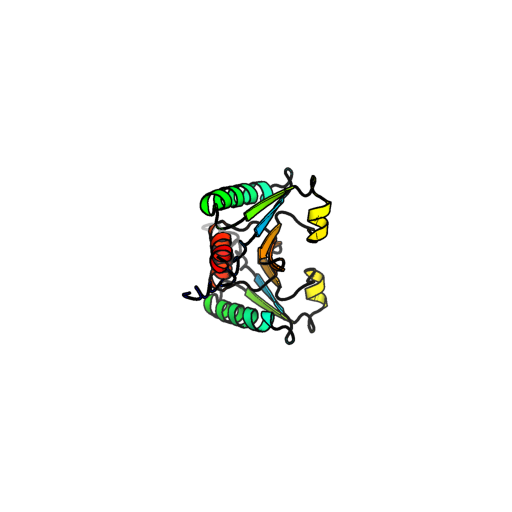B 1 85 ? -1.749 -2.916 0.468 1 98.69 85 LEU B C 1
ATOM 1446 O O . LEU B 1 85 ? -2.113 -4.047 0.142 1 98.69 85 LEU B O 1
ATOM 1450 N N . GLU B 1 86 ? -2.268 -2.277 1.492 1 98.38 86 GLU B N 1
ATOM 1451 C CA . GLU B 1 86 ? -3.422 -2.795 2.219 1 98.38 86 GLU B CA 1
ATOM 1452 C C . GLU B 1 86 ? -4.691 -2.029 1.855 1 98.38 86 GLU B C 1
ATOM 1454 O O . GLU B 1 86 ? -4.723 -0.799 1.933 1 98.38 86 GLU B O 1
ATOM 1459 N N . GLY B 1 87 ? -5.691 -2.756 1.479 1 97.25 87 GLY B N 1
ATOM 1460 C CA . GLY B 1 87 ? -6.906 -2.191 0.916 1 97.25 87 GLY B CA 1
ATOM 1461 C C . GLY B 1 87 ? -7.07 -2.479 -0.565 1 97.25 87 GLY B C 1
ATOM 1462 O O . GLY B 1 87 ? -6.125 -2.922 -1.223 1 97.25 87 GLY B O 1
ATOM 1463 N N . VAL B 1 88 ? -8.258 -2.258 -1.099 1 97.75 88 VAL B N 1
ATOM 1464 C CA . VAL B 1 88 ? -8.492 -2.52 -2.516 1 97.75 88 VAL B CA 1
ATOM 1465 C C . VAL B 1 88 ? -7.75 -1.488 -3.361 1 97.75 88 VAL B C 1
ATOM 1467 O O . VAL B 1 88 ? -7.891 -0.282 -3.145 1 97.75 88 VAL B O 1
ATOM 1470 N N . THR B 1 89 ? -6.922 -1.97 -4.223 1 97.88 89 THR B N 1
ATOM 1471 C CA . THR B 1 89 ? -6.176 -1.141 -5.16 1 97.88 89 THR B CA 1
ATOM 1472 C C . THR B 1 89 ? -6.652 -1.375 -6.59 1 97.88 89 THR B C 1
ATOM 1474 O O . THR B 1 89 ? -6.719 -2.518 -7.047 1 97.88 89 THR B O 1
ATOM 1477 N N . ASP B 1 90 ? -6.898 -0.337 -7.273 1 96.38 90 ASP B N 1
ATOM 1478 C CA . ASP B 1 90 ? -7.477 -0.502 -8.602 1 96.38 90 ASP B CA 1
ATOM 1479 C C . ASP B 1 90 ? -6.41 -0.9 -9.617 1 96.38 90 ASP B C 1
ATOM 1481 O O . ASP B 1 90 ? -5.215 -0.848 -9.328 1 96.38 90 ASP B O 1
ATOM 1485 N N . ALA B 1 91 ? -6.898 -1.282 -10.789 1 96.44 91 ALA B N 1
ATOM 1486 C CA . ALA B 1 91 ? -6.031 -1.846 -11.82 1 96.44 91 ALA B CA 1
ATOM 1487 C C . ALA B 1 91 ? -5.02 -0.816 -12.305 1 96.44 91 ALA B C 1
ATOM 1489 O O . ALA B 1 91 ? -3.84 -1.134 -12.492 1 96.44 91 ALA B O 1
ATOM 1490 N N . ALA B 1 92 ? -5.434 0.362 -12.508 1 94.25 92 ALA B N 1
ATOM 1491 C CA . ALA B 1 92 ? -4.559 1.398 -13.055 1 94.25 92 ALA B CA 1
ATOM 1492 C C . ALA B 1 92 ? -3.391 1.682 -12.117 1 94.25 92 ALA B C 1
ATOM 1494 O O . ALA B 1 92 ? -2.246 1.811 -12.555 1 94.25 92 ALA B O 1
ATOM 1495 N N . THR B 1 93 ? -3.701 1.808 -10.859 1 95.19 93 THR B N 1
ATOM 1496 C CA . THR B 1 93 ? -2.676 2.045 -9.852 1 95.19 93 THR B CA 1
ATOM 1497 C C . THR B 1 93 ? -1.678 0.891 -9.812 1 95.19 93 THR B C 1
ATOM 1499 O O . THR B 1 93 ? -0.465 1.111 -9.852 1 95.19 93 THR B O 1
ATOM 1502 N N . LEU B 1 94 ? -2.145 -0.353 -9.805 1 97.31 94 LEU B N 1
ATOM 1503 C CA . LEU B 1 94 ? -1.274 -1.523 -9.766 1 97.31 94 LEU B CA 1
ATOM 1504 C C . LEU B 1 94 ? -0.397 -1.591 -11.016 1 97.31 94 LEU B C 1
ATOM 1506 O O . LEU B 1 94 ? 0.798 -1.881 -10.922 1 97.31 94 LEU B O 1
ATOM 1510 N N . GLU B 1 95 ? -1.001 -1.283 -12.094 1 95.12 95 GLU B N 1
ATOM 1511 C CA . GLU B 1 95 ? -0.248 -1.311 -13.344 1 95.12 95 GLU B CA 1
ATOM 1512 C C . GLU B 1 95 ? 0.889 -0.292 -13.328 1 95.12 95 GLU B C 1
ATOM 1514 O O . GLU B 1 95 ? 2.002 -0.588 -13.766 1 95.12 95 GLU B O 1
ATOM 1519 N N . SER B 1 96 ? 0.59 0.869 -12.898 1 93.56 96 SER B N 1
ATOM 1520 C CA . SER B 1 96 ? 1.619 1.9 -12.82 1 93.56 96 SER B CA 1
ATOM 1521 C C . SER B 1 96 ? 2.793 1.447 -11.961 1 93.56 96 SER B C 1
ATOM 1523 O O . SER B 1 96 ? 3.951 1.588 -12.352 1 93.56 96 SER B O 1
ATOM 1525 N N . LEU B 1 97 ? 2.488 0.894 -10.812 1 95.25 97 LEU B N 1
ATOM 1526 C CA . LEU B 1 97 ? 3.514 0.422 -9.883 1 95.25 97 LEU B CA 1
ATOM 1527 C C . LEU B 1 97 ? 4.355 -0.681 -10.523 1 95.25 97 LEU B C 1
ATOM 1529 O O . LEU B 1 97 ? 5.582 -0.675 -10.406 1 95.25 97 LEU B O 1
ATOM 1533 N N . LEU B 1 98 ? 3.689 -1.599 -11.203 1 96.69 98 LEU B N 1
ATOM 1534 C CA . LEU B 1 98 ? 4.371 -2.758 -11.766 1 96.69 98 LEU B CA 1
ATOM 1535 C C . LEU B 1 98 ? 5.191 -2.359 -12.992 1 96.69 98 LEU B C 1
ATOM 1537 O O . LEU B 1 98 ? 6.301 -2.857 -13.188 1 96.69 98 LEU B O 1
ATOM 1541 N N . LYS B 1 99 ? 4.723 -1.462 -13.805 1 94.69 99 LYS B N 1
ATOM 1542 C CA . LYS B 1 99 ? 5.422 -1.025 -15.016 1 94.69 99 LYS B CA 1
ATOM 1543 C C . LYS B 1 99 ? 6.734 -0.325 -14.664 1 94.69 99 LYS B C 1
ATOM 1545 O O . LYS B 1 99 ? 7.715 -0.429 -15.398 1 94.69 99 LYS B O 1
ATOM 1550 N N . ALA B 1 100 ? 6.73 0.273 -13.539 1 92.56 100 ALA B N 1
ATOM 1551 C CA . ALA B 1 100 ? 7.941 0.958 -13.094 1 92.56 100 ALA B CA 1
ATOM 1552 C C . ALA B 1 100 ? 9.047 -0.04 -12.773 1 92.56 100 ALA B C 1
ATOM 1554 O O . ALA B 1 100 ? 10.219 0.34 -12.641 1 92.56 100 ALA B O 1
ATOM 1555 N N . LEU B 1 101 ? 8.734 -1.289 -12.672 1 93.62 101 LEU B N 1
ATOM 1556 C CA . LEU B 1 101 ? 9.688 -2.301 -12.227 1 93.62 101 LEU B CA 1
ATOM 1557 C C . LEU B 1 101 ? 10.102 -3.205 -13.383 1 93.62 101 LEU B C 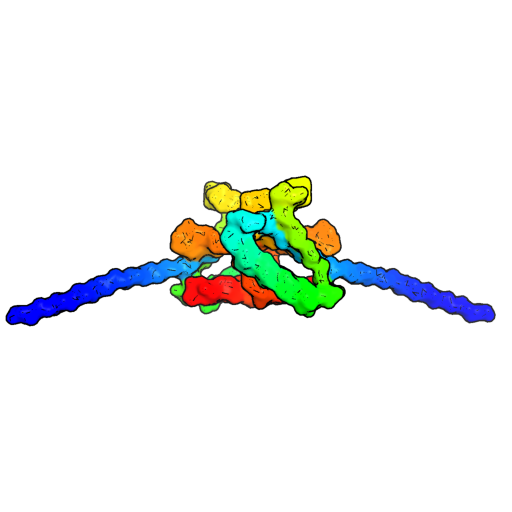1
ATOM 1559 O O . LEU B 1 101 ? 10.938 -4.098 -13.211 1 93.62 101 LEU B O 1
ATOM 1563 N N . ILE B 1 102 ? 9.406 -3.102 -14.492 1 91.75 102 ILE B N 1
ATOM 1564 C CA . ILE B 1 102 ? 9.695 -3.98 -15.617 1 91.75 102 ILE B CA 1
ATOM 1565 C C . ILE B 1 102 ? 10.453 -3.205 -16.688 1 91.75 102 ILE B C 1
ATOM 1567 O O . ILE B 1 102 ? 10.312 -1.985 -16.812 1 91.75 102 ILE B O 1
#

InterPro domains:
  IPR005746 Thioredoxin [PIRSF000077] (14-100)
  IPR013766 Thioredoxin domain [PF00085] (15-99)
  IPR013766 Thioredoxin domain [PS51352] (1-102)
  IPR036249 Thioredoxin-like superfamily [SSF52833] (15-101)

Foldseek 3Di:
DPPPPPPPVVPPVQDAKEKEWEAAPPDDQSVVQVVLLVVVCVVCPPRYHYHYHHCVVCVVVCVVVVPDAPRWMFIDGPRDTDDIDHGRDGNVRVVVVRVVSD/DPPPPPPPVVPPVQDAKEKEWEAAPPDDQSVVQVVLLVVVCVVCPPRYHYHYHDCVVCVVVCVVVVPDAPRWMFIDGPRDTPDIDHGRDGNVRVVVVRVVSD